Protein AF-A0A2X1WML3-F1 (afdb_monomer_lite)

Foldseek 3Di:
DDPDPPPPLDFVVVLCCPPPVVVVVVVVCVVLPPDDDDDDDDDDDDDDPDPDPPPPPDPPPLDDPVLLVVLRVVQSVDHSVLSVQLVVLVLVLVLLLLVVVLVVLPHQVDQPDKAALVCCCCPSQVVFPSVVSVVSQVSCCVVQQWPDDPRIIGGPDDRDPVCNVVSLVSNLVSCPLNQFPSLLSVLVVVCSVCVVCCRVVVDPNVCSCQVVHDNVNVCRPQATGSVNVSVLSVVLSSVQSVLVVPQPVPAAAEAEDEQCDLVNSVQSNCVSCVVVVNNVSHDYHYDYPDPSNVVSVVVSD

Sequence (301 aa):
MKNDGRKYLPKVHEIIKDVQLFDEFEYLVRKFDLKDDLTIKQNSCLSSNLEKNEWLYETPNLMNIHSIQDVERRYSFIDHVHVNKFLESINMYIYLSMILFFQNNGVFIDCNRKYNINEIIEKNFNSRNKNIILRWLNILFENEFIHLENNNCYLRKVVNKNNIDRYYEDAKNLWDWKLGDPLSIDYINQNIKYLQELFDGKKKCNSILFPEGDLKYAKALYKNNMVYRYINDLVAITISDYVKKYSSGINKIKILEIGAGIGATTDSVLKRLIDENLIDEVLYKYTDISNFFYPVCKKQI

Organism: NCBI:txid54005

Secondary structure (DSSP, 8-state):
--------PPPHHHHHTTSTHHHHHHHHHHHT-SSS--------------------------S-HHHHHHHHHHHTTS-HHHHHHHHHHHHHHHHHHHHHHHHHTTSSSSTT--EEHHHIIIIITTTTTHHHHHHHHHHHHHTTSEEEETTEEEESS---GGGHHHHHHHHHHHHBTTTB-THHHHHHHHHHHTHHHHHTTSS-HHHHHSGGG--HHHHHHHTSBHHHHHHHHHHHHHHHHHHHHH--SSSPEEEEEES-TTTHHHHHHHHHHHHTT-GGGEEEEEE-S-GGGHHHHTTT-

pLDDT: mean 77.13, std 22.61, range [24.58, 96.44]

Structure (mmCIF, N/CA/C/O backbone):
data_AF-A0A2X1WML3-F1
#
_entry.id   AF-A0A2X1WML3-F1
#
loop_
_atom_site.group_PDB
_atom_site.id
_atom_site.type_symbol
_atom_site.label_atom_id
_atom_site.label_alt_id
_atom_site.label_comp_id
_atom_site.label_asym_id
_atom_site.label_entity_id
_atom_site.label_seq_id
_atom_site.pdbx_PDB_ins_code
_atom_site.Cartn_x
_atom_site.Cartn_y
_atom_site.Cartn_z
_atom_site.occupancy
_atom_site.B_iso_or_equiv
_atom_site.auth_seq_id
_atom_site.auth_comp_id
_atom_site.auth_asym_id
_atom_site.auth_atom_id
_atom_site.pdbx_PDB_model_num
ATOM 1 N N . MET A 1 1 ? 18.075 -26.017 39.263 1.00 33.47 1 MET A N 1
ATOM 2 C CA . MET A 1 1 ? 17.863 -24.869 38.354 1.00 33.47 1 MET A CA 1
ATOM 3 C C . MET A 1 1 ? 17.065 -25.363 37.159 1.00 33.47 1 MET A C 1
ATOM 5 O O . MET A 1 1 ? 17.571 -26.188 36.412 1.00 33.47 1 MET A O 1
ATOM 9 N N . LYS A 1 2 ? 15.789 -24.975 37.046 1.00 27.92 2 LYS A N 1
ATOM 10 C CA . LYS A 1 2 ? 14.958 -25.289 35.876 1.00 27.92 2 LYS A CA 1
ATOM 11 C C . LYS A 1 2 ? 15.274 -24.244 34.802 1.00 27.92 2 LYS A C 1
ATOM 13 O O . LYS A 1 2 ? 14.999 -23.071 35.024 1.00 27.92 2 LYS A O 1
ATOM 18 N N . ASN A 1 3 ? 15.886 -24.663 33.695 1.00 27.53 3 ASN A N 1
ATOM 19 C CA . ASN A 1 3 ? 16.051 -23.824 32.509 1.00 27.53 3 ASN A CA 1
ATOM 20 C C . ASN A 1 3 ? 14.683 -23.678 31.833 1.00 27.53 3 ASN A C 1
ATOM 22 O O . ASN A 1 3 ? 14.173 -24.619 31.230 1.00 27.53 3 ASN A O 1
ATOM 26 N N . ASP A 1 4 ? 14.083 -22.503 31.997 1.00 28.97 4 ASP A N 1
ATOM 27 C CA . ASP A 1 4 ? 12.892 -22.050 31.285 1.00 28.97 4 ASP A CA 1
ATOM 28 C C . ASP A 1 4 ? 13.277 -21.758 29.826 1.00 28.97 4 ASP A C 1
ATOM 30 O O . ASP A 1 4 ? 13.942 -20.767 29.522 1.00 28.97 4 ASP A O 1
ATOM 34 N N . GLY A 1 5 ? 12.918 -22.678 28.930 1.00 27.88 5 GLY A N 1
ATOM 35 C CA . GLY A 1 5 ? 13.166 -22.612 27.493 1.00 27.88 5 GLY A CA 1
ATOM 36 C C . GLY A 1 5 ? 12.301 -21.579 26.770 1.00 27.88 5 GLY A C 1
ATOM 37 O O . GLY A 1 5 ? 11.604 -21.926 25.816 1.00 27.88 5 GLY A O 1
ATOM 38 N N . ARG A 1 6 ? 12.361 -20.304 27.169 1.0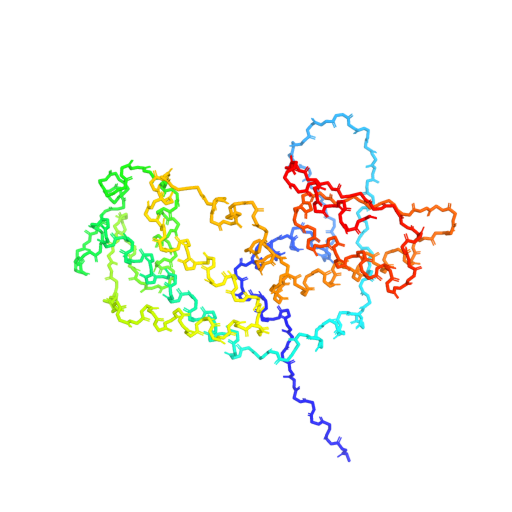0 31.62 6 ARG A N 1
ATOM 39 C CA . ARG A 1 6 ? 11.817 -19.214 26.351 1.00 31.62 6 ARG A CA 1
ATOM 40 C C . ARG A 1 6 ? 12.730 -19.011 25.150 1.00 31.62 6 ARG A C 1
ATOM 42 O O . ARG A 1 6 ? 13.709 -18.271 25.217 1.00 31.62 6 ARG A O 1
ATOM 49 N N . LYS A 1 7 ? 12.401 -19.665 24.031 1.00 33.00 7 LYS A N 1
ATOM 50 C CA . LYS A 1 7 ? 12.806 -19.182 22.706 1.00 33.00 7 LYS A CA 1
ATOM 51 C C . LYS A 1 7 ? 12.418 -17.704 22.650 1.00 33.00 7 LYS A C 1
ATOM 53 O O . LYS A 1 7 ? 11.235 -17.387 22.754 1.00 33.00 7 LYS A O 1
ATOM 58 N N . TYR A 1 8 ? 13.411 -16.825 22.553 1.00 36.25 8 TYR A N 1
ATOM 59 C CA . TYR A 1 8 ? 13.212 -15.413 22.248 1.00 36.25 8 TYR A CA 1
ATOM 60 C C . TYR A 1 8 ? 12.506 -15.356 20.888 1.00 36.25 8 TYR A C 1
ATOM 62 O O . TYR A 1 8 ? 13.137 -15.525 19.846 1.00 36.25 8 TYR A O 1
ATOM 70 N N . LEU A 1 9 ? 11.177 -15.247 20.907 1.00 35.34 9 LEU A N 1
ATOM 71 C CA . LEU A 1 9 ? 10.423 -14.870 19.724 1.00 35.34 9 LEU A CA 1
ATOM 72 C C . LEU A 1 9 ? 10.757 -13.396 19.468 1.00 35.34 9 LEU A C 1
ATOM 74 O O . LEU A 1 9 ? 10.719 -12.606 20.418 1.00 35.34 9 LEU A O 1
ATOM 78 N N . PRO A 1 10 ? 11.146 -13.033 18.243 1.00 41.22 10 PRO A N 1
ATOM 79 C CA . PRO A 1 10 ? 11.475 -11.655 17.924 1.00 41.22 10 PRO A CA 1
ATOM 80 C C . PRO A 1 10 ? 10.270 -10.736 18.116 1.00 41.22 10 PRO A C 1
ATOM 82 O O . PRO A 1 10 ? 9.121 -11.181 18.030 1.00 41.22 10 PRO A O 1
ATOM 85 N N . LYS A 1 11 ? 10.525 -9.456 18.388 1.00 53.81 11 LYS A N 1
ATOM 86 C CA . LYS A 1 11 ? 9.447 -8.489 18.605 1.00 53.81 11 LYS A CA 1
ATOM 87 C C . LYS A 1 11 ? 8.879 -8.058 17.255 1.00 53.81 11 LYS A C 1
ATOM 89 O O . LYS A 1 11 ? 9.617 -7.794 16.311 1.00 53.81 11 LYS A O 1
ATOM 94 N N . VAL A 1 12 ? 7.563 -7.953 17.151 1.00 48.78 12 VAL A N 1
ATOM 95 C CA . VAL A 1 12 ? 6.852 -7.597 15.914 1.00 48.78 12 VAL A CA 1
ATOM 96 C C . VAL A 1 12 ? 7.264 -6.207 15.444 1.00 48.78 12 VAL A C 1
ATOM 98 O O . VAL A 1 12 ? 7.420 -5.987 14.248 1.00 48.78 12 VAL A O 1
ATOM 101 N N . HIS A 1 13 ? 7.581 -5.292 16.360 1.00 50.28 13 HIS A N 1
ATOM 102 C CA . HIS A 1 13 ? 8.146 -3.994 15.991 1.00 50.28 13 HIS A CA 1
ATOM 103 C C . HIS A 1 13 ? 9.507 -4.078 15.265 1.00 50.28 13 HIS A C 1
ATOM 105 O O . HIS A 1 13 ? 9.872 -3.144 14.561 1.00 50.28 13 HIS A O 1
ATOM 111 N N . GLU A 1 14 ? 10.289 -5.151 15.437 1.00 48.72 14 GLU A N 1
ATOM 112 C CA . GLU A 1 14 ? 11.560 -5.370 14.722 1.00 48.72 14 GLU A CA 1
ATOM 113 C C . GLU A 1 14 ? 11.290 -5.866 13.299 1.00 48.72 14 GLU A C 1
ATOM 115 O O . GLU A 1 14 ? 12.010 -5.505 12.381 1.00 48.72 14 GLU A O 1
ATOM 120 N N . ILE A 1 15 ? 10.213 -6.633 13.108 1.00 47.97 15 ILE A N 1
ATOM 121 C CA . ILE A 1 15 ? 9.727 -7.108 11.805 1.00 47.97 15 ILE A CA 1
ATOM 122 C C . ILE A 1 15 ? 9.140 -5.951 10.981 1.00 47.97 15 ILE A C 1
ATOM 124 O O . ILE A 1 15 ? 9.331 -5.874 9.770 1.00 47.97 15 ILE A O 1
ATOM 128 N N . ILE A 1 16 ? 8.399 -5.049 11.631 1.00 45.56 16 ILE A N 1
ATOM 129 C CA . ILE A 1 16 ? 7.725 -3.933 10.956 1.00 45.56 16 ILE A CA 1
ATOM 130 C C . ILE A 1 16 ? 8.733 -2.846 10.526 1.00 45.56 16 ILE A C 1
ATOM 132 O O . ILE A 1 16 ? 8.494 -2.179 9.521 1.00 45.56 16 ILE A O 1
ATOM 136 N N . LYS A 1 17 ? 9.884 -2.714 11.208 1.00 43.84 17 LYS A N 1
ATOM 137 C CA . LYS A 1 17 ? 10.970 -1.785 10.833 1.00 43.84 17 LYS A CA 1
ATOM 138 C C . LYS A 1 17 ? 11.497 -1.982 9.407 1.00 43.84 17 LYS A C 1
ATOM 140 O O . LYS A 1 17 ? 11.889 -1.003 8.785 1.00 43.84 17 LYS A O 1
ATOM 145 N N . ASP A 1 18 ? 11.442 -3.205 8.883 1.00 38.84 18 ASP A N 1
ATOM 146 C CA . ASP A 1 18 ? 11.927 -3.544 7.537 1.00 38.84 18 ASP A CA 1
ATOM 147 C C . ASP A 1 18 ? 10.886 -3.292 6.425 1.00 38.84 18 ASP A C 1
ATOM 149 O O . ASP A 1 18 ? 11.171 -3.443 5.235 1.00 38.84 18 ASP A O 1
ATOM 153 N N . VAL A 1 19 ? 9.660 -2.892 6.780 1.00 42.78 19 VAL A N 1
ATOM 154 C CA . VAL A 1 19 ? 8.623 -2.492 5.821 1.00 42.78 19 VAL A CA 1
ATOM 155 C C . VAL A 1 19 ? 8.760 -0.987 5.588 1.00 42.78 19 VAL A C 1
ATOM 157 O O . VAL A 1 19 ? 8.643 -0.225 6.537 1.00 42.78 19 VAL A O 1
ATOM 160 N N . GLN A 1 20 ? 8.929 -0.534 4.337 1.00 40.09 20 GLN A N 1
ATOM 161 C CA . GLN A 1 20 ? 9.111 0.883 3.927 1.00 40.09 20 GLN A CA 1
ATOM 162 C C . GLN A 1 20 ? 8.092 1.906 4.494 1.00 40.09 20 GLN A C 1
ATOM 164 O O . GLN A 1 20 ? 8.284 3.110 4.354 1.00 40.09 20 GLN A O 1
ATOM 169 N N . LEU A 1 21 ? 7.019 1.457 5.151 1.00 37.81 21 LEU A N 1
ATOM 170 C CA . LEU A 1 21 ? 6.132 2.293 5.968 1.00 37.81 21 LEU A CA 1
ATOM 171 C C . LEU A 1 21 ? 6.797 2.822 7.252 1.00 37.81 21 LEU A C 1
ATOM 173 O O . LEU A 1 21 ? 6.310 3.794 7.831 1.00 37.81 21 LEU A O 1
ATOM 177 N N . PHE A 1 22 ? 7.888 2.206 7.712 1.00 38.91 22 PHE A N 1
ATOM 178 C CA . PHE A 1 22 ? 8.526 2.569 8.969 1.00 38.91 22 PHE A CA 1
ATOM 179 C C . PHE A 1 22 ? 9.501 3.732 8.862 1.00 38.91 22 PHE A C 1
ATOM 181 O O . PHE A 1 22 ? 9.716 4.373 9.874 1.00 38.91 22 PHE A O 1
ATOM 188 N N . ASP A 1 23 ? 10.036 4.081 7.691 1.00 37.53 23 ASP A N 1
ATOM 189 C CA . ASP A 1 23 ? 10.864 5.291 7.574 1.00 37.53 23 ASP A CA 1
ATOM 190 C C . ASP A 1 23 ? 10.019 6.557 7.769 1.00 37.53 23 ASP A C 1
ATOM 192 O O . ASP A 1 23 ? 10.456 7.499 8.425 1.00 37.53 23 ASP A O 1
ATOM 196 N N . GLU A 1 24 ? 8.770 6.566 7.284 1.00 35.91 24 GLU A N 1
ATOM 197 C CA . GLU A 1 24 ? 7.804 7.633 7.574 1.00 35.91 24 GLU A CA 1
ATOM 198 C C . GLU A 1 24 ? 7.336 7.592 9.036 1.00 35.91 24 GLU A C 1
ATOM 200 O O . GLU A 1 24 ? 7.179 8.643 9.655 1.00 35.91 24 GLU A O 1
ATOM 205 N N . PHE A 1 25 ? 7.166 6.401 9.621 1.00 36.44 25 PHE A N 1
ATOM 206 C CA . PHE A 1 25 ? 6.793 6.251 11.029 1.00 36.44 25 PHE A CA 1
ATOM 207 C C . PHE A 1 25 ? 7.933 6.613 11.991 1.00 36.44 25 PHE A C 1
ATOM 209 O O . PHE A 1 25 ? 7.682 7.357 12.920 1.00 36.44 25 PHE A O 1
ATOM 216 N N . GLU A 1 26 ? 9.179 6.180 11.777 1.00 37.00 26 GLU A N 1
ATOM 217 C CA . GLU A 1 26 ? 10.373 6.619 12.515 1.00 37.00 26 GLU A CA 1
ATOM 218 C C . GLU A 1 26 ? 10.654 8.092 12.241 1.00 37.00 26 GLU A C 1
ATOM 220 O O . GLU A 1 26 ? 11.042 8.784 13.165 1.00 37.00 26 GLU A O 1
ATOM 225 N N . TYR A 1 27 ? 10.424 8.625 11.037 1.00 37.28 27 TYR A N 1
ATOM 226 C CA . TYR A 1 27 ? 10.500 10.071 10.808 1.00 37.28 27 TYR A CA 1
ATOM 227 C C . TYR A 1 27 ? 9.463 10.822 11.648 1.00 37.28 27 TYR A C 1
ATOM 229 O O . TYR A 1 27 ? 9.800 11.834 12.254 1.00 37.28 27 TYR A O 1
ATOM 237 N N . LEU A 1 28 ? 8.222 10.335 11.730 1.00 34.03 28 LEU A N 1
ATOM 238 C CA . LEU A 1 28 ? 7.186 10.926 12.576 1.00 34.03 28 LEU A CA 1
ATOM 239 C C . LEU A 1 28 ? 7.507 10.737 14.064 1.00 34.03 28 LEU A C 1
ATOM 241 O O . LEU A 1 28 ? 7.493 11.709 14.802 1.00 34.03 28 LEU A O 1
ATOM 245 N N . VAL A 1 29 ? 7.888 9.541 14.501 1.00 35.72 29 VAL A N 1
ATOM 246 C CA . VAL A 1 29 ? 8.301 9.235 15.877 1.00 35.72 29 VAL A CA 1
ATOM 247 C C . VAL A 1 29 ? 9.545 10.029 16.271 1.00 35.72 29 VAL A C 1
ATOM 249 O O . VAL A 1 29 ? 9.571 10.524 17.381 1.00 35.72 29 VAL A O 1
ATOM 252 N N . ARG A 1 30 ? 10.517 10.253 15.374 1.00 35.47 30 ARG A N 1
ATOM 253 C CA . ARG A 1 30 ? 11.705 11.103 15.598 1.00 35.47 30 ARG A CA 1
ATOM 254 C C . ARG A 1 30 ? 11.376 12.593 15.587 1.00 35.47 30 ARG A C 1
ATOM 256 O O . ARG A 1 30 ? 11.952 13.367 16.341 1.00 35.47 30 ARG A O 1
ATOM 263 N N . LYS A 1 31 ? 10.460 13.025 14.717 1.00 35.09 31 LYS A N 1
ATOM 264 C CA . LYS A 1 31 ? 9.967 14.411 14.663 1.00 35.09 31 LYS A CA 1
ATOM 265 C C . LYS A 1 31 ? 9.090 14.749 15.873 1.00 35.09 31 LYS A C 1
ATOM 267 O O . LYS A 1 31 ? 8.981 15.917 16.232 1.00 35.09 31 LYS A O 1
ATOM 272 N N . PHE A 1 32 ? 8.496 13.733 16.489 1.00 35.19 32 PHE A N 1
ATOM 273 C CA . PHE A 1 32 ? 7.705 13.805 17.712 1.00 35.19 32 PHE A CA 1
ATOM 274 C C . PHE A 1 32 ? 8.398 13.095 18.891 1.00 35.19 32 PHE A C 1
ATOM 276 O O . PHE A 1 32 ? 7.706 12.701 19.832 1.00 35.19 32 PHE A O 1
ATOM 283 N N . ASP A 1 33 ? 9.730 12.915 18.860 1.00 35.47 33 ASP A N 1
ATOM 284 C CA . ASP A 1 33 ? 10.414 12.048 19.828 1.00 35.47 33 ASP A CA 1
ATOM 285 C C . ASP A 1 33 ? 10.407 12.679 21.215 1.00 35.47 33 ASP A C 1
ATOM 287 O O . ASP A 1 33 ? 11.167 13.582 21.548 1.00 35.47 33 ASP A O 1
ATOM 291 N N . LEU A 1 34 ? 9.479 12.164 22.004 1.00 42.62 34 LEU A N 1
ATOM 292 C CA . LEU A 1 34 ? 9.540 11.664 23.374 1.00 42.62 34 LEU A CA 1
ATOM 293 C C . LEU A 1 34 ? 10.900 11.385 24.052 1.00 42.62 34 LEU A C 1
ATOM 295 O O . LEU A 1 34 ? 10.898 10.804 25.142 1.00 42.62 34 LEU A O 1
ATOM 299 N N . LYS A 1 35 ? 12.041 11.810 23.507 1.00 33.16 35 LYS A N 1
ATOM 300 C CA . LYS A 1 35 ? 13.321 11.819 24.210 1.00 33.16 35 LYS A CA 1
ATOM 301 C C . LYS A 1 35 ? 14.111 13.075 23.861 1.00 33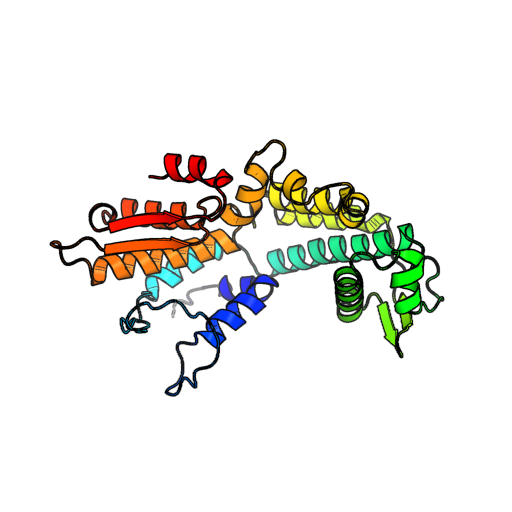.16 35 LYS A C 1
ATOM 303 O O . LYS A 1 35 ? 14.504 13.284 22.722 1.00 33.16 35 LYS A O 1
ATOM 308 N N . ASP A 1 36 ? 14.379 13.818 24.924 1.00 30.98 36 ASP A N 1
ATOM 309 C CA . ASP A 1 36 ? 15.324 14.920 25.066 1.00 30.98 36 ASP A CA 1
ATOM 310 C C . ASP A 1 36 ? 14.763 16.349 24.942 1.00 30.98 36 ASP A C 1
ATOM 312 O O . ASP A 1 36 ? 13.998 16.728 24.058 1.00 30.98 36 ASP A O 1
ATOM 316 N N . ASP A 1 37 ? 15.157 17.119 25.954 1.00 31.30 37 ASP A N 1
ATOM 317 C CA . ASP A 1 37 ? 14.754 18.466 26.330 1.00 31.30 37 ASP A CA 1
ATOM 318 C C . ASP A 1 37 ? 14.868 19.540 25.225 1.00 31.30 37 ASP A C 1
ATOM 320 O O . ASP A 1 37 ? 15.850 19.628 24.493 1.00 31.30 37 ASP A O 1
ATOM 324 N N . LEU A 1 38 ? 13.899 20.466 25.263 1.00 29.06 38 LEU A N 1
ATOM 325 C CA . LEU A 1 38 ? 14.020 21.914 25.008 1.00 29.06 38 LEU A CA 1
ATOM 326 C C . LEU A 1 38 ? 14.627 22.397 23.671 1.00 29.06 38 LEU A C 1
ATOM 328 O O . LEU A 1 38 ? 15.827 22.608 23.554 1.00 29.06 38 LEU A O 1
ATOM 332 N N . THR A 1 39 ? 13.763 22.797 22.725 1.00 25.89 39 THR A N 1
ATOM 333 C CA . THR A 1 39 ? 13.563 24.182 22.203 1.00 25.89 39 THR A CA 1
ATOM 334 C C . THR A 1 39 ? 12.980 24.154 20.785 1.00 25.89 39 THR A C 1
ATOM 336 O O . THR A 1 39 ? 13.684 24.042 19.784 1.00 25.89 39 THR A O 1
ATOM 339 N N . ILE A 1 40 ? 11.660 24.329 20.672 1.00 26.27 40 ILE A N 1
ATOM 340 C CA . ILE A 1 40 ? 10.995 24.519 19.378 1.00 26.27 40 ILE A CA 1
ATOM 341 C C . ILE A 1 40 ? 11.301 25.936 18.872 1.00 26.27 40 ILE A C 1
ATOM 343 O O . ILE A 1 40 ? 10.723 26.919 19.339 1.00 26.27 40 ILE A O 1
ATOM 347 N N . LYS A 1 41 ? 12.177 26.052 17.866 1.00 26.94 41 LYS A N 1
ATOM 348 C CA . LYS A 1 41 ? 12.151 27.194 16.942 1.00 26.94 41 LYS A CA 1
ATOM 349 C C . LYS A 1 41 ? 10.978 27.006 15.983 1.00 26.94 41 LYS A C 1
ATOM 351 O O . LYS A 1 41 ? 10.978 26.106 15.148 1.00 26.94 41 LYS A O 1
ATOM 356 N N . GLN A 1 42 ? 9.982 27.877 16.125 1.00 35.16 42 GLN A N 1
ATOM 357 C CA . GLN A 1 42 ? 8.892 28.063 15.172 1.00 35.16 42 GLN A CA 1
ATOM 358 C C . GLN A 1 42 ? 9.445 28.283 13.762 1.00 35.16 42 GLN A C 1
ATOM 360 O O . GLN A 1 42 ? 10.297 29.147 13.584 1.00 35.16 42 GLN A O 1
ATOM 365 N N . ASN A 1 43 ? 8.919 27.545 12.780 1.00 24.58 43 ASN A N 1
ATOM 366 C CA . ASN A 1 43 ? 8.646 28.050 11.432 1.00 24.58 43 ASN A CA 1
ATOM 367 C C . ASN A 1 43 ? 7.847 27.017 10.620 1.00 24.58 43 ASN A C 1
ATOM 369 O O . ASN A 1 43 ? 8.399 26.037 10.131 1.00 24.58 43 ASN A O 1
ATOM 373 N N . SER A 1 44 ? 6.545 27.251 10.442 1.00 25.52 44 SER A N 1
ATOM 374 C CA . SER A 1 44 ? 5.953 27.579 9.130 1.00 25.52 44 SER A CA 1
ATOM 375 C C . SER A 1 44 ? 4.434 27.328 9.080 1.00 25.52 44 SER A C 1
ATOM 377 O O . SER A 1 44 ? 3.941 26.220 9.247 1.00 25.52 44 SER A O 1
ATOM 379 N N . CYS A 1 45 ? 3.724 28.435 8.848 1.00 26.48 45 CYS A N 1
ATOM 380 C CA . CYS A 1 45 ? 2.507 28.621 8.054 1.00 26.48 45 CYS A CA 1
ATOM 381 C C . CYS A 1 45 ? 1.370 27.585 8.111 1.00 26.48 45 CYS A C 1
ATOM 383 O O . CYS A 1 45 ? 1.173 26.822 7.172 1.00 26.48 45 CYS A O 1
ATOM 385 N N . LEU A 1 46 ? 0.489 27.753 9.100 1.00 25.48 46 LEU A N 1
ATOM 386 C CA . LEU A 1 46 ? -0.964 27.702 8.899 1.00 25.48 46 LEU A CA 1
ATOM 387 C C . LEU A 1 46 ? -1.569 28.898 9.642 1.00 25.48 46 LEU A C 1
ATOM 389 O O . LEU A 1 46 ? -1.776 28.874 10.852 1.00 25.48 46 LEU A O 1
ATOM 393 N N . SER A 1 47 ? -1.775 29.994 8.916 1.00 29.19 47 SER A N 1
ATOM 394 C CA . SER A 1 47 ? -2.492 31.163 9.408 1.00 29.19 47 SER A CA 1
ATOM 395 C C . SER A 1 47 ? -3.996 30.893 9.359 1.00 29.19 47 SER A C 1
ATOM 397 O O . SER A 1 47 ? -4.633 31.051 8.320 1.00 29.19 47 SER A O 1
ATOM 399 N N . SER A 1 48 ? -4.577 30.529 10.495 1.00 27.72 48 SER A N 1
ATOM 400 C CA . SER A 1 48 ? -5.982 30.808 10.781 1.00 27.72 48 SER A CA 1
ATOM 401 C C . SER A 1 48 ? -6.050 31.346 12.202 1.00 27.72 48 SER A C 1
ATOM 403 O O . SER A 1 48 ? -5.522 30.702 13.107 1.00 27.72 48 SER A O 1
ATOM 405 N N . ASN A 1 49 ? -6.641 32.531 12.370 1.00 29.97 49 ASN A N 1
ATOM 406 C CA . ASN A 1 49 ? -6.836 33.233 13.641 1.00 29.97 49 ASN A CA 1
ATOM 407 C C . ASN A 1 49 ? -7.687 32.408 14.622 1.00 29.97 49 ASN A C 1
ATOM 409 O O . ASN A 1 49 ? -8.866 32.682 14.821 1.00 29.97 49 ASN A O 1
ATOM 413 N N . LEU A 1 50 ? -7.086 31.391 15.226 1.00 31.84 50 LEU A N 1
ATOM 414 C CA . LEU A 1 50 ? -7.573 30.736 16.425 1.00 31.84 50 LEU A CA 1
ATOM 415 C C . LEU A 1 50 ? -6.679 31.233 17.554 1.00 31.84 50 LEU A C 1
ATOM 417 O O . LEU A 1 50 ? -5.456 31.084 17.496 1.00 31.84 50 LEU A O 1
ATOM 421 N N . GLU A 1 51 ? -7.292 31.889 18.536 1.00 31.73 51 GLU A N 1
ATOM 422 C CA . GLU A 1 51 ? -6.651 32.228 19.802 1.00 31.73 51 GLU A CA 1
ATOM 423 C C . GLU A 1 51 ? -5.838 31.024 20.288 1.00 31.73 51 GLU A C 1
ATOM 425 O O . GLU A 1 51 ? -6.302 29.881 20.232 1.00 31.73 51 GLU A O 1
ATOM 430 N N . LYS A 1 52 ? -4.587 31.287 20.680 1.00 32.91 52 LYS A N 1
ATOM 431 C CA . LYS A 1 52 ? -3.627 30.292 21.158 1.00 32.91 52 LYS A CA 1
ATOM 432 C C . LYS A 1 52 ? -4.179 29.604 22.408 1.00 32.91 52 LYS A C 1
ATOM 434 O O . LYS A 1 52 ? -3.838 29.976 23.523 1.00 32.91 52 LYS A O 1
ATOM 439 N N . ASN A 1 53 ? -4.994 28.577 22.220 1.00 31.17 53 ASN A N 1
ATOM 440 C CA . ASN A 1 53 ? -5.114 27.528 23.212 1.00 31.17 53 ASN A CA 1
ATOM 441 C C . ASN A 1 53 ? -3.766 26.809 23.206 1.00 31.17 53 ASN A C 1
ATOM 443 O O . ASN A 1 53 ? -3.384 26.201 22.203 1.00 31.17 53 ASN A O 1
ATOM 447 N N . GLU A 1 54 ? -3.008 26.963 24.288 1.00 33.41 54 GLU A N 1
ATOM 448 C CA . GLU A 1 54 ? -1.839 26.141 24.575 1.00 33.41 54 GLU A CA 1
ATOM 449 C C . GLU A 1 54 ? -2.313 24.689 24.655 1.00 33.41 54 GLU A C 1
ATOM 451 O O . GLU A 1 54 ? -2.832 24.229 25.669 1.00 33.41 54 GLU A O 1
ATOM 456 N N . TRP A 1 55 ? -2.209 23.966 23.541 1.00 37.31 55 TRP A N 1
ATOM 457 C CA . TRP A 1 55 ? -2.339 22.520 23.561 1.00 37.31 55 TRP A CA 1
ATOM 458 C C . TRP A 1 55 ? -1.187 22.010 24.422 1.00 37.31 55 TRP A C 1
ATOM 460 O O . TRP A 1 55 ? -0.022 22.170 24.056 1.00 37.31 55 TRP A O 1
ATOM 470 N N . LEU A 1 56 ? -1.513 21.458 25.590 1.00 35.09 56 LEU A N 1
ATOM 471 C CA . LEU A 1 56 ? -0.569 20.726 26.423 1.00 35.09 56 LEU A CA 1
ATOM 472 C C . LEU A 1 56 ? -0.029 19.560 25.590 1.00 35.09 56 LEU A C 1
ATOM 474 O O . LEU A 1 56 ? -0.671 18.519 25.472 1.00 35.09 56 LEU A O 1
ATOM 478 N N . TYR A 1 57 ? 1.155 19.739 25.006 1.00 37.69 57 TYR A N 1
ATOM 479 C CA . TYR A 1 57 ? 1.973 18.652 24.477 1.00 37.69 57 TYR A CA 1
ATOM 480 C C . TYR A 1 57 ? 2.637 17.926 25.650 1.00 37.69 57 TYR A C 1
ATOM 482 O O . TYR A 1 57 ? 3.857 17.821 25.728 1.00 37.69 57 TYR A O 1
ATOM 490 N N . GLU A 1 58 ? 1.840 17.457 26.605 1.00 39.47 58 GLU A N 1
ATOM 491 C CA . GLU A 1 58 ? 2.308 16.368 27.439 1.00 39.47 58 GLU A CA 1
ATOM 492 C C . GLU A 1 58 ? 2.221 15.122 26.566 1.00 39.47 58 GLU A C 1
ATOM 494 O O . GLU A 1 58 ? 1.180 14.826 25.977 1.00 39.47 58 GLU A O 1
ATOM 499 N N . THR A 1 59 ? 3.312 14.379 26.472 1.00 40.44 59 THR A N 1
ATOM 500 C CA . THR A 1 59 ? 3.285 12.977 26.085 1.00 40.44 59 THR A CA 1
ATOM 501 C C . THR A 1 59 ? 3.226 12.175 27.378 1.00 40.44 59 THR A C 1
ATOM 503 O O . THR A 1 59 ? 4.257 11.720 27.879 1.00 40.44 59 THR A O 1
ATOM 506 N N . PRO A 1 60 ? 2.043 12.042 28.015 1.00 43.12 60 PRO A N 1
ATOM 507 C CA . PRO A 1 60 ? 1.962 11.220 29.195 1.00 43.12 60 PRO A CA 1
ATOM 508 C C . PRO A 1 60 ? 2.442 9.824 28.807 1.00 43.12 60 PRO A C 1
ATOM 510 O O . PRO A 1 60 ? 2.151 9.323 27.718 1.00 43.12 60 PRO A O 1
ATOM 513 N N . ASN A 1 61 ? 3.224 9.217 29.693 1.00 51.94 61 ASN A N 1
ATOM 514 C CA . ASN A 1 61 ? 3.660 7.832 29.585 1.00 51.94 61 ASN A CA 1
ATOM 515 C C . ASN A 1 61 ? 2.417 6.935 29.777 1.00 51.94 61 ASN A C 1
ATOM 517 O O . ASN A 1 61 ? 2.195 6.372 30.846 1.00 51.94 61 ASN A O 1
ATOM 521 N N . LEU A 1 62 ? 1.512 6.970 28.791 1.00 51.50 62 LEU A N 1
ATOM 522 C CA . LEU A 1 62 ? 0.157 6.417 28.825 1.00 51.50 62 LEU A CA 1
ATOM 523 C C . LEU A 1 62 ? 0.160 4.933 28.518 1.00 51.50 62 LEU A C 1
ATOM 525 O O . LEU A 1 62 ? -0.703 4.216 29.009 1.00 51.50 62 LEU A O 1
ATOM 529 N N . MET A 1 63 ? 1.105 4.473 27.696 1.00 55.16 63 MET A N 1
ATOM 530 C CA . MET A 1 63 ? 1.171 3.067 27.344 1.00 55.16 63 MET A CA 1
ATOM 531 C C . MET A 1 63 ? 1.749 2.274 28.513 1.00 55.16 63 MET A C 1
ATOM 533 O O . MET A 1 63 ? 2.951 2.303 28.784 1.00 55.16 63 MET A O 1
ATOM 537 N N . ASN A 1 64 ? 0.892 1.506 29.179 1.00 61.50 64 ASN A N 1
ATOM 538 C CA . ASN A 1 64 ? 1.350 0.482 30.103 1.00 61.50 64 ASN A CA 1
ATOM 539 C C . ASN A 1 64 ? 2.199 -0.547 29.331 1.00 61.50 64 ASN A C 1
ATOM 541 O O . ASN A 1 64 ? 1.735 -1.151 28.360 1.00 61.50 64 ASN A O 1
ATOM 545 N N . ILE A 1 65 ? 3.439 -0.769 29.776 1.00 59.44 65 ILE A N 1
ATOM 546 C CA . ILE A 1 65 ? 4.382 -1.732 29.181 1.00 59.44 65 ILE A CA 1
ATOM 547 C C . ILE A 1 65 ? 3.746 -3.125 29.040 1.00 59.44 65 ILE A C 1
ATOM 549 O O . ILE A 1 65 ? 4.021 -3.829 28.069 1.00 59.44 65 ILE A O 1
ATOM 553 N N . HIS A 1 66 ? 2.861 -3.515 29.962 1.00 59.34 66 HIS A N 1
ATOM 554 C CA . HIS A 1 66 ? 2.127 -4.776 29.874 1.00 59.34 66 HIS A CA 1
ATOM 555 C C . HIS A 1 66 ? 1.159 -4.819 28.683 1.00 59.34 66 HIS A C 1
ATOM 557 O O . HIS A 1 66 ? 1.143 -5.813 27.961 1.00 59.34 66 HIS A O 1
ATOM 563 N N . SER A 1 67 ? 0.437 -3.728 28.407 1.00 67.44 67 SER A N 1
ATOM 564 C CA . SER A 1 67 ? -0.479 -3.631 27.264 1.00 67.44 67 SER A CA 1
ATOM 565 C C . SER A 1 67 ? 0.266 -3.770 25.931 1.00 67.44 67 SER A C 1
ATOM 567 O O . SER A 1 67 ? -0.201 -4.479 25.043 1.00 67.44 67 SER A O 1
ATOM 569 N N . ILE A 1 68 ? 1.453 -3.162 25.798 1.00 65.94 68 ILE A N 1
ATOM 570 C CA . ILE A 1 68 ? 2.308 -3.331 24.608 1.00 65.94 68 ILE A CA 1
ATOM 571 C C . ILE A 1 68 ? 2.764 -4.788 24.480 1.00 65.94 68 ILE A C 1
ATOM 573 O O . ILE A 1 68 ? 2.671 -5.370 23.403 1.00 65.94 68 ILE A O 1
ATOM 577 N N . GLN A 1 69 ? 3.229 -5.400 25.573 1.00 66.25 69 GLN A N 1
ATOM 578 C CA . GLN A 1 69 ? 3.680 -6.796 25.565 1.00 66.25 69 GLN A CA 1
ATOM 579 C C . GLN A 1 69 ? 2.572 -7.768 25.143 1.00 66.25 69 GLN A C 1
ATOM 581 O O . GLN A 1 69 ? 2.858 -8.758 24.471 1.00 66.25 69 GLN A O 1
ATOM 586 N N . ASP A 1 70 ? 1.320 -7.495 25.500 1.00 73.00 70 ASP A N 1
ATOM 587 C CA . ASP A 1 70 ? 0.188 -8.323 25.088 1.00 73.00 70 ASP A CA 1
ATOM 588 C C . ASP A 1 70 ? -0.151 -8.155 23.602 1.00 73.00 70 ASP A C 1
ATOM 590 O O . ASP A 1 70 ? -0.457 -9.143 22.932 1.00 73.00 70 ASP A O 1
ATOM 594 N N . VAL A 1 71 ? -0.029 -6.944 23.043 1.00 73.75 71 VAL A N 1
ATOM 595 C CA . VAL A 1 71 ? -0.109 -6.742 21.584 1.00 73.75 71 VAL A CA 1
ATOM 596 C C . VAL A 1 71 ? 1.011 -7.502 20.887 1.00 73.75 71 VAL A C 1
ATOM 598 O O . VAL A 1 71 ? 0.733 -8.304 20.003 1.00 73.75 71 VAL A O 1
ATOM 601 N N . GLU A 1 72 ? 2.257 -7.325 21.321 1.00 70.81 72 GLU A N 1
ATOM 602 C CA . GLU A 1 72 ? 3.420 -8.029 20.772 1.00 70.81 72 GLU A CA 1
ATOM 603 C C . GLU A 1 72 ? 3.214 -9.551 20.770 1.00 70.81 72 GLU A C 1
ATOM 605 O O . GLU A 1 72 ? 3.413 -10.201 19.746 1.00 70.81 72 GLU A O 1
ATOM 610 N N . ARG A 1 73 ? 2.715 -10.128 21.873 1.00 75.56 73 ARG A N 1
ATOM 611 C CA . ARG A 1 73 ? 2.390 -11.564 21.960 1.00 75.56 73 ARG A CA 1
ATOM 612 C C . ARG A 1 73 ? 1.327 -12.012 20.960 1.00 75.56 73 ARG A C 1
ATOM 614 O O . ARG A 1 73 ? 1.407 -13.135 20.471 1.00 75.56 73 ARG A O 1
ATOM 621 N N . ARG A 1 74 ? 0.330 -11.175 20.654 1.00 75.88 74 ARG A N 1
ATOM 622 C CA . ARG A 1 74 ? -0.708 -11.510 19.661 1.00 75.88 74 ARG A CA 1
ATOM 623 C C . ARG A 1 74 ? -0.157 -11.600 18.242 1.00 75.88 74 ARG A C 1
ATOM 625 O O . ARG A 1 74 ? -0.768 -12.276 17.422 1.00 75.88 74 ARG A O 1
ATOM 632 N N . TYR A 1 75 ? 0.972 -10.954 17.959 1.00 73.94 75 TYR A N 1
ATOM 633 C CA . TYR A 1 75 ? 1.572 -10.906 16.625 1.00 73.94 75 TYR A CA 1
ATOM 634 C C . TYR A 1 75 ? 2.900 -11.680 16.517 1.00 73.94 75 TYR A C 1
ATOM 636 O O . TYR A 1 75 ? 3.361 -11.936 15.408 1.00 73.94 75 TYR A O 1
ATOM 644 N N . SER A 1 76 ? 3.477 -12.141 17.633 1.00 71.19 76 SER A N 1
ATOM 645 C CA . SER A 1 76 ? 4.766 -12.852 17.683 1.00 71.19 76 SER A CA 1
ATOM 646 C C . SER A 1 76 ? 4.747 -14.282 17.126 1.00 71.19 76 SER A C 1
ATOM 648 O O . SER A 1 76 ? 5.769 -14.968 17.145 1.00 71.19 76 SER A O 1
ATOM 650 N N . PHE A 1 77 ? 3.601 -14.754 16.625 1.00 75.31 77 PHE A N 1
ATOM 651 C CA . PHE A 1 7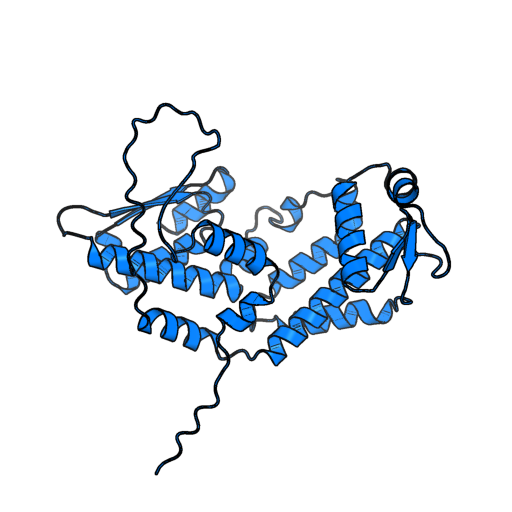7 ? 3.482 -16.057 15.965 1.00 75.31 77 PHE A CA 1
ATOM 652 C C . PHE A 1 77 ? 4.109 -16.081 14.562 1.00 75.31 77 PHE A C 1
ATOM 654 O O . PHE A 1 77 ? 4.298 -17.163 14.006 1.00 75.31 77 PHE A O 1
ATOM 661 N N . ILE A 1 78 ? 4.422 -14.914 13.987 1.00 75.00 78 ILE A N 1
ATOM 662 C CA . ILE A 1 78 ? 5.120 -14.802 12.705 1.00 75.00 78 ILE A CA 1
ATOM 663 C C . ILE A 1 78 ? 6.594 -14.536 12.966 1.00 75.00 78 ILE A C 1
ATOM 665 O O . ILE A 1 78 ? 6.956 -13.554 13.609 1.00 75.00 78 ILE A O 1
ATOM 669 N N . ASP A 1 79 ? 7.448 -15.416 12.454 1.00 76.69 79 ASP A N 1
ATOM 670 C CA . ASP A 1 79 ? 8.890 -15.248 12.562 1.00 76.69 79 ASP A CA 1
ATOM 671 C C . ASP A 1 79 ? 9.456 -14.314 11.471 1.00 76.69 79 ASP A C 1
ATOM 673 O O . ASP A 1 79 ? 8.862 -14.105 10.408 1.00 76.69 79 ASP A O 1
ATOM 677 N N . HIS A 1 80 ? 10.645 -13.756 11.727 1.00 74.31 80 HIS A N 1
ATOM 678 C CA . HIS A 1 80 ? 11.352 -12.909 10.757 1.00 74.31 80 HIS A CA 1
ATOM 679 C C . HIS A 1 80 ? 11.653 -13.626 9.444 1.00 74.31 80 HIS A C 1
ATOM 681 O O . HIS A 1 80 ? 11.717 -12.986 8.401 1.00 74.31 80 HIS A O 1
ATOM 687 N N . VAL A 1 81 ? 11.869 -14.943 9.471 1.00 81.81 81 VAL A N 1
ATOM 688 C CA . VAL A 1 81 ? 12.223 -15.697 8.265 1.00 81.81 81 VAL A CA 1
ATOM 689 C C . VAL A 1 81 ? 11.052 -15.682 7.285 1.00 81.81 81 VAL A C 1
ATOM 691 O O . VAL A 1 81 ? 11.257 -15.509 6.086 1.00 81.81 81 VAL A O 1
ATOM 694 N N . HIS A 1 82 ? 9.826 -15.821 7.785 1.00 84.38 82 HIS A N 1
ATOM 695 C CA . HIS A 1 82 ? 8.598 -15.732 7.006 1.00 84.38 82 HIS A CA 1
ATOM 696 C C . HIS A 1 82 ? 8.419 -14.341 6.401 1.00 84.38 82 HIS A C 1
ATOM 698 O O . HIS A 1 82 ? 8.158 -14.226 5.203 1.00 84.38 82 HIS A O 1
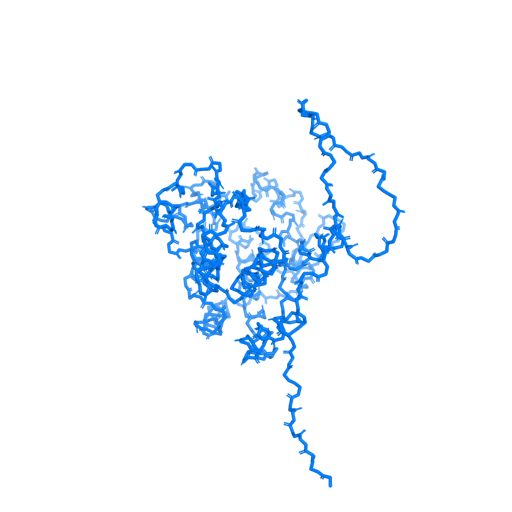ATOM 704 N N . VAL A 1 83 ? 8.607 -13.285 7.197 1.00 81.81 83 VAL A N 1
ATOM 705 C CA . VAL A 1 83 ? 8.463 -11.904 6.707 1.00 81.81 83 VAL A CA 1
ATOM 706 C C . VAL A 1 83 ? 9.546 -11.564 5.690 1.00 81.81 83 VAL A C 1
ATOM 708 O O . VAL A 1 83 ? 9.225 -11.030 4.635 1.00 81.81 83 VAL A O 1
ATOM 711 N N . ASN A 1 84 ? 10.797 -11.946 5.933 1.00 83.56 84 ASN A N 1
ATOM 712 C CA . ASN A 1 84 ? 11.895 -11.696 5.000 1.00 83.56 84 ASN A CA 1
ATOM 713 C C . ASN A 1 84 ? 11.683 -12.418 3.669 1.00 83.56 84 ASN A C 1
ATOM 715 O O . ASN A 1 84 ? 11.880 -11.817 2.618 1.00 83.56 84 ASN A O 1
ATOM 719 N N . LYS A 1 85 ? 11.201 -13.668 3.690 1.00 88.31 85 LYS A N 1
ATOM 720 C CA . LYS A 1 85 ? 10.819 -14.384 2.462 1.00 88.31 85 LYS A CA 1
ATOM 721 C C . LYS A 1 85 ? 9.688 -13.682 1.719 1.00 88.31 85 LYS A C 1
ATOM 723 O O . LYS A 1 85 ? 9.705 -13.633 0.490 1.00 88.31 85 LYS A O 1
ATOM 728 N N . PHE A 1 86 ? 8.704 -13.150 2.446 1.00 88.75 86 PHE A N 1
ATOM 729 C CA . PHE A 1 86 ? 7.626 -12.379 1.836 1.00 88.75 86 PHE A CA 1
ATOM 730 C C . PHE A 1 86 ? 8.171 -11.104 1.187 1.00 88.75 86 PHE A C 1
ATOM 732 O O . PHE A 1 86 ? 7.887 -10.870 0.015 1.00 88.75 86 PHE A O 1
ATOM 739 N N . LEU A 1 87 ? 8.977 -10.326 1.917 1.00 86.94 87 LEU A N 1
ATOM 740 C CA . LEU A 1 87 ? 9.596 -9.091 1.437 1.00 86.94 87 LEU A CA 1
ATOM 741 C C . LEU A 1 87 ? 10.470 -9.347 0.209 1.00 86.94 87 LEU A C 1
ATOM 743 O O . LEU A 1 87 ? 10.344 -8.640 -0.784 1.00 86.94 87 LEU A O 1
ATOM 747 N N . GLU A 1 88 ? 11.294 -10.394 0.230 1.00 89.62 88 GLU A N 1
ATOM 748 C CA . GLU A 1 88 ? 12.080 -10.818 -0.929 1.00 89.62 88 GLU A CA 1
ATOM 749 C C . GLU A 1 88 ? 11.171 -11.124 -2.126 1.00 89.62 88 GLU A C 1
ATOM 751 O O . GLU A 1 88 ? 11.380 -10.588 -3.215 1.00 89.62 88 GLU A O 1
ATOM 756 N N . SER A 1 89 ? 10.122 -11.924 -1.920 1.00 92.31 89 SER A N 1
ATOM 757 C CA . SER A 1 89 ? 9.216 -12.341 -2.995 1.00 92.31 89 SER A CA 1
ATOM 758 C C . SER A 1 89 ? 8.459 -11.158 -3.602 1.00 92.31 89 SER A C 1
ATOM 760 O O . SER A 1 89 ? 8.459 -10.981 -4.820 1.00 92.31 89 SER A O 1
ATOM 762 N N . ILE A 1 90 ? 7.849 -10.305 -2.772 1.00 91.44 90 ILE A N 1
ATOM 763 C CA . ILE A 1 90 ? 7.065 -9.165 -3.258 1.00 91.44 90 ILE A CA 1
ATOM 764 C C . ILE A 1 90 ? 7.956 -8.106 -3.914 1.00 91.44 90 ILE A C 1
ATOM 766 O O . ILE A 1 90 ? 7.598 -7.581 -4.969 1.00 91.44 90 ILE A O 1
ATOM 770 N N . ASN A 1 91 ? 9.140 -7.836 -3.357 1.00 92.06 91 ASN A N 1
ATOM 771 C CA . ASN A 1 91 ? 10.076 -6.872 -3.928 1.00 92.06 91 ASN A CA 1
ATOM 772 C C . ASN A 1 91 ? 10.607 -7.363 -5.274 1.00 92.06 91 ASN A C 1
ATOM 774 O O . ASN A 1 91 ? 10.579 -6.612 -6.246 1.00 92.06 91 ASN A O 1
ATOM 778 N N . MET A 1 92 ? 11.004 -8.636 -5.378 1.00 93.25 92 MET A N 1
ATOM 779 C CA . MET A 1 92 ? 11.419 -9.217 -6.656 1.00 93.25 92 MET A CA 1
ATOM 780 C C . MET A 1 92 ? 10.298 -9.154 -7.694 1.00 93.25 92 MET A C 1
ATOM 782 O O . MET A 1 92 ? 10.541 -8.737 -8.827 1.00 93.25 92 MET A O 1
ATOM 786 N N . TYR A 1 93 ? 9.060 -9.484 -7.319 1.00 94.75 93 TYR A N 1
ATOM 787 C CA . TYR A 1 93 ? 7.911 -9.344 -8.213 1.00 94.75 93 TYR A CA 1
ATOM 788 C C . TYR A 1 93 ? 7.738 -7.897 -8.717 1.00 94.75 93 TYR A C 1
ATOM 790 O O . TYR A 1 93 ? 7.591 -7.675 -9.923 1.00 94.75 93 TYR A O 1
ATOM 798 N N . ILE A 1 94 ? 7.832 -6.903 -7.827 1.00 94.38 94 ILE A N 1
ATOM 799 C CA . ILE A 1 94 ? 7.715 -5.477 -8.167 1.00 94.38 94 ILE A CA 1
ATOM 800 C C . ILE A 1 94 ? 8.868 -5.015 -9.069 1.00 94.38 94 ILE A C 1
ATOM 802 O O . ILE A 1 94 ? 8.620 -4.409 -10.112 1.00 94.38 94 ILE A O 1
ATOM 806 N N . TYR A 1 95 ? 10.121 -5.305 -8.713 1.00 94.38 95 TYR A N 1
ATOM 807 C CA . TYR A 1 95 ? 11.296 -4.849 -9.463 1.00 94.38 95 TYR A CA 1
ATOM 808 C C . TYR A 1 95 ? 11.338 -5.438 -10.869 1.00 94.38 95 TYR A C 1
ATOM 810 O O . TYR A 1 95 ? 11.565 -4.718 -11.843 1.00 94.38 95 TYR A O 1
ATOM 818 N N . LEU A 1 96 ? 11.055 -6.736 -11.003 1.00 94.31 96 LEU A N 1
ATOM 819 C CA . LEU A 1 96 ? 10.997 -7.375 -12.313 1.00 94.31 96 LEU A CA 1
ATOM 820 C C . LEU A 1 96 ? 9.837 -6.825 -13.156 1.00 94.31 96 LEU A C 1
ATOM 822 O O . LEU A 1 96 ? 10.003 -6.634 -14.361 1.00 94.31 96 LEU A O 1
ATOM 826 N N . SER A 1 97 ? 8.704 -6.492 -12.530 1.00 95.12 97 SER A N 1
ATOM 827 C CA . SER A 1 97 ? 7.580 -5.829 -13.201 1.00 95.12 97 SER A CA 1
ATOM 828 C C . SER A 1 97 ? 7.933 -4.414 -13.675 1.00 95.12 97 SER A C 1
ATOM 830 O O . SER A 1 97 ? 7.576 -4.040 -14.791 1.00 95.12 97 SER A O 1
ATOM 832 N N . MET A 1 98 ? 8.691 -3.642 -12.885 1.00 95.44 98 MET A N 1
ATOM 833 C CA . MET A 1 98 ? 9.214 -2.331 -13.299 1.00 95.44 98 MET A CA 1
ATOM 834 C C . MET A 1 98 ? 10.153 -2.457 -14.502 1.00 95.44 98 MET A C 1
ATOM 836 O O . MET A 1 98 ? 10.018 -1.708 -15.468 1.00 95.44 98 MET A O 1
ATOM 840 N N . ILE A 1 99 ? 11.086 -3.415 -14.486 1.00 94.62 99 ILE A N 1
ATOM 841 C CA . ILE A 1 99 ? 12.004 -3.629 -15.615 1.00 94.62 99 ILE A CA 1
ATOM 842 C C . ILE A 1 99 ? 11.231 -4.050 -16.864 1.00 94.62 99 ILE A C 1
ATOM 844 O O . ILE A 1 99 ? 11.480 -3.512 -17.941 1.00 94.62 99 ILE A O 1
ATOM 848 N N . LEU A 1 100 ? 10.262 -4.959 -16.730 1.00 93.88 100 LEU A N 1
ATOM 849 C CA . LEU A 1 100 ? 9.411 -5.370 -17.844 1.00 93.88 100 LEU A CA 1
ATOM 850 C C . LEU A 1 100 ? 8.616 -4.186 -18.412 1.00 93.88 100 LEU A C 1
ATOM 852 O O . LEU A 1 100 ? 8.492 -4.055 -19.627 1.00 93.88 100 LEU A O 1
ATOM 856 N N . PHE A 1 101 ? 8.122 -3.296 -17.551 1.00 95.94 101 PHE A N 1
ATOM 857 C CA . PHE A 1 101 ? 7.469 -2.062 -17.973 1.00 95.94 101 PHE A CA 1
ATOM 858 C C . PHE A 1 101 ? 8.410 -1.162 -18.787 1.00 95.94 101 PHE A C 1
ATOM 860 O O . PHE A 1 101 ? 8.035 -0.713 -19.870 1.00 95.94 101 PHE A O 1
ATOM 867 N N . PHE A 1 102 ? 9.649 -0.952 -18.330 1.00 95.81 102 PHE A N 1
ATOM 868 C CA . PHE A 1 102 ? 10.666 -0.227 -19.099 1.00 95.81 102 PHE A CA 1
ATOM 869 C C . PHE A 1 102 ? 10.948 -0.895 -20.456 1.00 95.81 102 PHE A C 1
ATOM 871 O O . PHE A 1 102 ? 10.960 -0.208 -21.479 1.00 95.81 102 PHE A O 1
ATOM 878 N N . GLN A 1 103 ? 11.079 -2.225 -20.490 1.00 93.88 103 GLN A N 1
ATOM 879 C CA . GLN A 1 103 ? 11.303 -3.008 -21.714 1.00 93.88 103 GLN A CA 1
ATOM 880 C C . GLN A 1 103 ? 10.168 -2.875 -22.720 1.00 93.88 103 GLN A C 1
ATOM 882 O O . GLN A 1 103 ? 10.421 -2.625 -23.899 1.00 93.88 103 GLN A O 1
ATOM 887 N N . ASN A 1 104 ? 8.924 -2.967 -22.256 1.00 94.44 104 ASN A N 1
ATOM 888 C CA . ASN A 1 104 ? 7.744 -2.789 -23.099 1.00 94.44 104 ASN A CA 1
ATOM 889 C C . ASN A 1 104 ? 7.654 -1.367 -23.682 1.00 94.44 104 ASN A C 1
ATOM 891 O O . ASN A 1 104 ? 7.036 -1.178 -24.725 1.00 94.44 104 ASN A O 1
ATOM 895 N N . ASN A 1 105 ? 8.308 -0.388 -23.048 1.00 95.81 105 ASN A N 1
ATOM 896 C CA . ASN A 1 105 ? 8.388 0.998 -23.507 1.00 95.81 105 ASN A CA 1
ATOM 897 C C . ASN A 1 105 ? 9.716 1.332 -24.217 1.00 95.81 105 ASN A C 1
ATOM 899 O O . ASN A 1 105 ? 10.015 2.503 -24.441 1.00 95.81 105 ASN A O 1
ATOM 903 N N . GLY A 1 106 ? 10.529 0.343 -24.606 1.00 94.25 106 GLY A N 1
ATOM 904 C CA . GLY A 1 106 ? 11.730 0.576 -25.422 1.00 94.25 106 GLY A CA 1
ATOM 905 C C . GLY A 1 106 ? 13.043 0.775 -24.652 1.00 94.25 106 GLY A C 1
ATOM 906 O O . GLY A 1 106 ? 14.060 1.112 -25.263 1.00 94.25 106 GLY A O 1
ATOM 907 N N . VAL A 1 107 ? 13.048 0.579 -23.333 1.00 94.25 107 VAL A N 1
ATOM 908 C CA . VAL A 1 107 ? 14.198 0.814 -22.441 1.00 94.25 107 VAL A CA 1
ATOM 909 C C . VAL A 1 107 ? 14.703 -0.515 -21.869 1.00 94.25 107 VAL A C 1
ATOM 911 O O . VAL A 1 107 ? 13.910 -1.386 -21.553 1.00 94.25 107 VAL A O 1
ATOM 914 N N . PHE A 1 108 ? 16.017 -0.707 -21.732 1.00 92.44 108 PHE A N 1
ATOM 915 C CA . PHE A 1 108 ? 16.626 -1.975 -21.274 1.00 92.44 108 PHE A CA 1
ATOM 916 C C . PHE A 1 108 ? 16.283 -3.220 -22.118 1.00 92.44 108 PHE A C 1
ATOM 918 O O . PHE A 1 108 ? 16.306 -4.345 -21.611 1.00 92.44 108 PHE A O 1
ATOM 925 N N . ILE A 1 109 ? 15.966 -3.036 -23.406 1.00 89.06 109 ILE A N 1
ATOM 926 C CA . ILE A 1 109 ? 15.798 -4.144 -24.365 1.00 89.06 109 ILE A CA 1
ATOM 927 C C . ILE A 1 109 ? 17.148 -4.818 -24.636 1.00 89.06 109 ILE A C 1
ATOM 929 O O . ILE A 1 109 ? 17.224 -6.040 -24.720 1.00 89.06 109 ILE A O 1
ATOM 933 N N . ASP A 1 110 ? 18.207 -4.016 -24.747 1.00 85.69 110 ASP A N 1
ATOM 934 C CA . ASP A 1 110 ? 19.581 -4.489 -24.893 1.00 85.69 110 ASP A CA 1
ATOM 935 C C . ASP A 1 110 ? 20.324 -4.284 -23.569 1.00 85.69 110 ASP A C 1
ATOM 937 O O . ASP A 1 110 ? 20.449 -3.157 -23.082 1.00 85.69 110 ASP A O 1
ATOM 941 N N . CYS A 1 111 ? 20.809 -5.379 -22.981 1.00 80.25 111 CYS A N 1
ATOM 942 C CA . CYS A 1 111 ? 21.526 -5.361 -21.709 1.00 80.25 111 CYS A CA 1
ATOM 943 C C . CYS A 1 111 ? 22.886 -4.651 -21.788 1.00 80.25 111 CYS A C 1
ATOM 945 O O . CYS A 1 111 ? 23.390 -4.207 -20.762 1.00 80.25 111 CYS A O 1
ATOM 947 N N . ASN A 1 112 ? 23.461 -4.508 -22.984 1.00 83.06 112 ASN A N 1
ATOM 948 C CA . ASN A 1 112 ? 24.754 -3.853 -23.192 1.00 83.06 112 ASN A CA 1
ATOM 949 C C . ASN A 1 112 ? 24.615 -2.370 -23.553 1.00 83.06 112 ASN A C 1
ATOM 951 O O . ASN A 1 112 ? 25.606 -1.637 -23.606 1.00 83.06 112 ASN A O 1
ATOM 955 N N . ARG A 1 113 ? 23.388 -1.906 -23.808 1.00 90.75 113 ARG A N 1
ATOM 956 C CA . ARG A 1 113 ? 23.128 -0.526 -24.198 1.00 90.75 113 ARG A CA 1
ATOM 957 C C . ARG A 1 113 ? 23.073 0.385 -22.975 1.00 90.75 113 ARG A C 1
ATOM 959 O O . ARG A 1 113 ? 22.329 0.144 -22.026 1.00 90.75 113 ARG A O 1
ATOM 966 N N . LYS A 1 114 ? 23.805 1.499 -23.051 1.00 93.50 114 LYS A N 1
ATOM 967 C CA . LYS A 1 114 ? 23.622 2.648 -22.157 1.00 93.50 114 LYS A CA 1
ATOM 968 C C . LYS A 1 114 ? 22.470 3.518 -22.667 1.00 93.50 114 LYS A C 1
ATOM 970 O O . LYS A 1 114 ? 22.391 3.820 -23.858 1.00 93.50 114 LYS A O 1
ATOM 975 N N . TYR A 1 115 ? 21.587 3.912 -21.761 1.00 94.69 115 TYR A N 1
ATOM 976 C CA . TYR A 1 115 ? 20.436 4.768 -22.024 1.00 94.69 115 TYR A CA 1
ATOM 977 C C . TYR A 1 115 ? 20.600 6.085 -21.277 1.00 94.69 115 TYR A C 1
ATOM 979 O O . TYR A 1 115 ? 20.802 6.082 -20.062 1.00 94.69 115 TYR A O 1
ATOM 987 N N . ASN A 1 116 ? 20.475 7.209 -21.976 1.00 96.19 116 ASN A N 1
ATOM 988 C CA . ASN A 1 116 ? 20.453 8.510 -21.325 1.00 96.19 116 ASN A CA 1
ATOM 989 C C . ASN A 1 116 ? 19.104 8.730 -20.626 1.00 96.19 116 ASN A C 1
ATOM 991 O O . ASN A 1 116 ? 18.050 8.479 -21.209 1.00 96.19 116 ASN A O 1
ATOM 995 N N . ILE A 1 117 ? 19.122 9.212 -19.383 1.00 96.44 117 ILE A N 1
ATOM 996 C CA . ILE A 1 117 ? 17.901 9.374 -18.578 1.00 96.44 117 ILE A CA 1
ATOM 997 C C . ILE A 1 117 ? 16.953 10.409 -19.200 1.00 96.44 117 ILE A C 1
ATOM 999 O O . ILE A 1 117 ? 15.740 10.196 -19.205 1.00 96.44 117 ILE A O 1
ATOM 1003 N N . ASN A 1 118 ? 17.481 11.496 -19.776 1.00 95.62 118 ASN A N 1
ATOM 1004 C CA . ASN A 1 118 ? 16.643 12.493 -20.446 1.00 95.62 118 ASN A CA 1
ATOM 1005 C C . ASN A 1 118 ? 15.988 11.900 -21.695 1.00 95.62 118 ASN A C 1
ATOM 1007 O O . ASN A 1 118 ? 14.801 12.116 -21.913 1.00 95.62 118 ASN A O 1
ATOM 1011 N N . GLU A 1 119 ? 16.716 11.079 -22.460 1.00 94.00 119 GLU A N 1
ATOM 1012 C CA . GLU A 1 119 ? 16.141 10.385 -23.615 1.00 94.00 119 GLU A CA 1
ATOM 1013 C C . GLU A 1 119 ? 15.048 9.395 -23.213 1.00 94.00 119 GLU A C 1
ATOM 1015 O O . GLU A 1 119 ? 14.019 9.348 -23.881 1.00 94.00 119 GLU A O 1
ATOM 1020 N N . ILE A 1 120 ? 15.227 8.653 -22.113 1.00 95.69 120 ILE A N 1
ATOM 1021 C CA . ILE A 1 120 ? 14.174 7.785 -21.568 1.00 95.69 120 ILE A CA 1
ATOM 1022 C C . ILE A 1 120 ? 12.912 8.609 -21.295 1.00 95.69 120 ILE A C 1
ATOM 1024 O O . ILE A 1 120 ? 11.820 8.264 -21.744 1.00 95.69 120 ILE A O 1
ATOM 1028 N N . ILE A 1 121 ? 13.050 9.716 -20.567 1.00 96.31 121 ILE A N 1
ATOM 1029 C CA . ILE A 1 121 ? 11.911 10.548 -20.174 1.00 96.31 121 ILE A CA 1
ATOM 1030 C C . ILE A 1 121 ? 11.229 11.149 -21.408 1.00 96.31 121 ILE A C 1
ATOM 1032 O O . ILE A 1 121 ? 10.013 11.041 -21.542 1.00 96.31 121 ILE A O 1
ATOM 1036 N N . GLU A 1 122 ? 11.994 11.760 -22.309 1.00 95.44 122 GLU A N 1
ATOM 1037 C CA . GLU A 1 122 ? 11.463 12.500 -23.454 1.00 95.44 122 GLU A CA 1
ATOM 1038 C C . GLU A 1 122 ? 10.944 11.575 -24.556 1.00 95.44 122 GLU A C 1
ATOM 1040 O O . GLU A 1 122 ? 9.817 11.747 -25.012 1.00 95.44 122 GLU A O 1
ATOM 1045 N N . LYS A 1 123 ? 11.737 10.583 -24.979 1.00 94.12 123 LYS A N 1
ATOM 1046 C CA . LYS A 1 123 ? 11.426 9.746 -26.149 1.00 94.12 123 LYS A CA 1
ATOM 1047 C C . LYS A 1 123 ? 10.562 8.542 -25.793 1.00 94.12 123 LYS A C 1
ATOM 1049 O O . LYS A 1 123 ? 9.628 8.238 -26.527 1.00 94.12 123 LYS A O 1
ATOM 1054 N N . ASN A 1 124 ? 10.864 7.845 -24.697 1.00 95.00 124 ASN A N 1
ATOM 1055 C CA . ASN A 1 124 ? 10.140 6.620 -24.341 1.00 95.00 124 ASN A CA 1
ATOM 1056 C C . ASN A 1 124 ? 8.841 6.915 -23.579 1.00 95.00 124 ASN A C 1
ATOM 1058 O O . ASN A 1 124 ? 7.864 6.191 -23.743 1.00 95.00 124 ASN A O 1
ATOM 1062 N N . PHE A 1 125 ? 8.807 7.992 -22.787 1.00 95.62 125 PHE A N 1
ATOM 1063 C CA . PHE A 1 125 ? 7.658 8.320 -21.935 1.00 95.62 125 PHE A CA 1
ATOM 1064 C C . PHE A 1 125 ? 7.006 9.681 -22.217 1.00 95.62 125 PHE A C 1
ATOM 1066 O O . PHE A 1 125 ? 6.075 10.066 -21.507 1.00 95.62 125 PHE A O 1
ATOM 1073 N N . ASN A 1 126 ? 7.429 10.410 -23.258 1.00 94.50 126 ASN A N 1
ATOM 1074 C CA . ASN A 1 126 ? 6.847 11.701 -23.658 1.00 94.50 126 ASN A CA 1
ATOM 1075 C C . ASN A 1 126 ? 6.765 12.717 -22.502 1.00 94.50 126 ASN A C 1
ATOM 1077 O O . ASN A 1 126 ? 5.764 13.417 -22.336 1.00 94.50 126 ASN A O 1
ATOM 1081 N N . SER A 1 127 ? 7.788 12.738 -21.646 1.00 92.50 127 SER A N 1
ATOM 1082 C CA . SER A 1 127 ? 7.897 13.562 -20.434 1.00 92.50 127 SER A CA 1
ATOM 1083 C C . SER A 1 127 ? 6.807 13.337 -19.378 1.00 92.50 127 SER A C 1
ATOM 1085 O O . SER A 1 127 ? 6.744 14.066 -18.382 1.00 92.50 127 SER A O 1
ATOM 1087 N N . ARG A 1 128 ? 5.960 12.312 -19.538 1.00 91.00 128 ARG A N 1
ATOM 1088 C CA . ARG A 1 128 ? 4.912 11.972 -18.572 1.00 91.00 128 ARG A CA 1
ATOM 1089 C C . ARG A 1 128 ? 5.511 11.343 -17.330 1.00 91.00 128 ARG A C 1
ATOM 1091 O O . ARG A 1 128 ? 6.453 10.561 -17.405 1.00 91.00 128 ARG A O 1
ATOM 1098 N N . ASN A 1 129 ? 4.926 11.674 -16.179 1.00 91.56 129 ASN A N 1
ATOM 1099 C CA . ASN A 1 129 ? 5.264 11.078 -14.887 1.00 91.56 129 ASN A CA 1
ATOM 1100 C C . ASN A 1 129 ? 6.778 11.022 -14.609 1.00 91.56 129 ASN A C 1
ATOM 1102 O O . ASN A 1 129 ? 7.261 10.070 -13.997 1.00 91.56 129 ASN A O 1
ATOM 1106 N N . LYS A 1 130 ? 7.531 12.049 -15.036 1.00 94.50 130 LYS A N 1
ATOM 1107 C CA . LYS A 1 130 ? 8.996 12.129 -14.900 1.00 94.50 130 LYS A CA 1
ATOM 1108 C C . LYS A 1 130 ? 9.485 11.728 -13.506 1.00 94.50 130 LYS A C 1
ATOM 1110 O O . LYS A 1 130 ? 10.418 10.944 -13.381 1.00 94.50 130 LYS A O 1
ATOM 1115 N N . ASN A 1 131 ? 8.827 12.226 -12.461 1.00 93.50 131 ASN A N 1
ATOM 1116 C CA . ASN A 1 131 ? 9.206 11.940 -11.076 1.00 93.50 131 ASN A CA 1
ATOM 1117 C C . ASN A 1 131 ? 9.034 10.455 -10.708 1.00 93.50 131 ASN A C 1
ATOM 1119 O O . ASN A 1 131 ? 9.836 9.925 -9.948 1.00 93.50 131 ASN A O 1
ATOM 1123 N N . ILE A 1 132 ? 8.029 9.774 -11.269 1.00 92.88 132 ILE A N 1
ATOM 1124 C CA . ILE A 1 132 ? 7.812 8.335 -11.062 1.00 92.88 132 ILE A CA 1
ATOM 1125 C C . ILE A 1 132 ? 8.907 7.536 -11.771 1.00 92.88 132 ILE A C 1
ATOM 1127 O O . ILE A 1 132 ? 9.493 6.653 -11.154 1.00 92.88 132 ILE A O 1
ATOM 1131 N N . ILE A 1 133 ? 9.241 7.889 -13.019 1.00 95.81 133 ILE A N 1
ATOM 1132 C CA . ILE A 1 133 ? 10.337 7.251 -13.767 1.00 95.81 133 ILE A CA 1
ATOM 1133 C C . ILE A 1 133 ? 11.651 7.368 -12.992 1.00 95.81 133 ILE A C 1
ATOM 1135 O O . ILE A 1 133 ? 12.325 6.365 -12.772 1.00 95.81 133 ILE A O 1
ATOM 1139 N N . LEU A 1 134 ? 12.004 8.581 -12.553 1.00 94.94 134 LEU A N 1
ATOM 1140 C CA . LEU A 1 134 ? 13.234 8.826 -11.798 1.00 94.94 134 LEU A CA 1
ATOM 1141 C C . LEU A 1 134 ? 13.254 8.046 -10.481 1.00 94.94 134 LEU A C 1
ATOM 1143 O O . LEU A 1 134 ? 14.266 7.431 -10.154 1.00 94.94 134 LEU A O 1
ATOM 1147 N N . ARG A 1 135 ? 12.125 8.008 -9.761 1.00 95.19 135 ARG A N 1
ATOM 1148 C CA . ARG A 1 135 ? 11.989 7.207 -8.540 1.00 95.19 135 ARG A CA 1
ATOM 1149 C C . ARG A 1 135 ? 12.197 5.717 -8.817 1.00 95.19 135 ARG A C 1
ATOM 1151 O O . ARG A 1 135 ? 12.906 5.065 -8.063 1.00 95.19 135 ARG A O 1
ATOM 1158 N N . TRP A 1 136 ? 11.611 5.171 -9.881 1.00 95.94 136 TRP A N 1
ATOM 1159 C CA . TRP A 1 136 ? 11.774 3.756 -10.227 1.00 95.94 136 TRP A CA 1
ATOM 1160 C C . TRP A 1 136 ? 13.193 3.422 -10.678 1.00 95.94 136 TRP A C 1
ATOM 1162 O O . TRP A 1 136 ? 13.721 2.398 -10.262 1.00 95.94 136 TRP A O 1
ATOM 1172 N N . LEU A 1 137 ? 13.843 4.288 -11.462 1.00 95.81 137 LEU A N 1
ATOM 1173 C CA . LEU A 1 137 ? 15.257 4.115 -11.807 1.00 95.81 137 LEU A CA 1
ATOM 1174 C C . LEU A 1 137 ? 16.137 4.103 -10.549 1.00 95.81 137 LEU A C 1
ATOM 1176 O O . LEU A 1 137 ? 17.010 3.249 -10.436 1.00 95.81 137 LEU A O 1
ATOM 1180 N N . ASN A 1 138 ? 15.873 4.984 -9.579 1.00 94.38 138 ASN A N 1
ATOM 1181 C CA . ASN A 1 138 ? 16.597 4.986 -8.308 1.00 94.38 138 ASN A CA 1
ATOM 1182 C C . ASN A 1 138 ? 16.374 3.692 -7.509 1.00 94.38 138 ASN A C 1
ATOM 1184 O O . ASN A 1 138 ? 17.340 3.075 -7.080 1.00 94.38 138 ASN A O 1
ATOM 1188 N N . ILE A 1 139 ? 15.124 3.227 -7.390 1.00 93.38 139 ILE A N 1
ATOM 1189 C CA . ILE A 1 139 ? 14.805 1.955 -6.716 1.00 93.38 139 ILE A CA 1
ATOM 1190 C C . ILE A 1 139 ? 15.541 0.785 -7.384 1.00 93.38 139 ILE A C 1
ATOM 1192 O O . ILE A 1 139 ? 16.141 -0.047 -6.706 1.00 93.38 139 ILE A O 1
ATOM 1196 N N . LEU A 1 140 ? 15.534 0.717 -8.718 1.00 94.81 140 LEU A N 1
ATOM 1197 C CA . LEU A 1 140 ? 16.240 -0.331 -9.459 1.00 94.81 140 LEU A CA 1
ATOM 1198 C C . LEU A 1 140 ? 17.765 -0.242 -9.292 1.00 94.81 140 LEU A C 1
ATOM 1200 O O . LEU A 1 140 ? 18.436 -1.274 -9.318 1.00 94.81 140 LEU A O 1
ATOM 1204 N N . PHE A 1 141 ? 18.317 0.961 -9.125 1.00 94.44 141 PHE A N 1
ATOM 1205 C CA . PHE A 1 141 ? 19.739 1.174 -8.855 1.00 94.44 141 PHE A CA 1
ATOM 1206 C C . PHE A 1 141 ? 20.124 0.725 -7.442 1.00 94.44 141 PHE A C 1
ATOM 1208 O O . PHE A 1 141 ? 21.052 -0.067 -7.291 1.00 94.44 141 PHE A O 1
ATOM 1215 N N . GLU A 1 142 ? 19.372 1.155 -6.427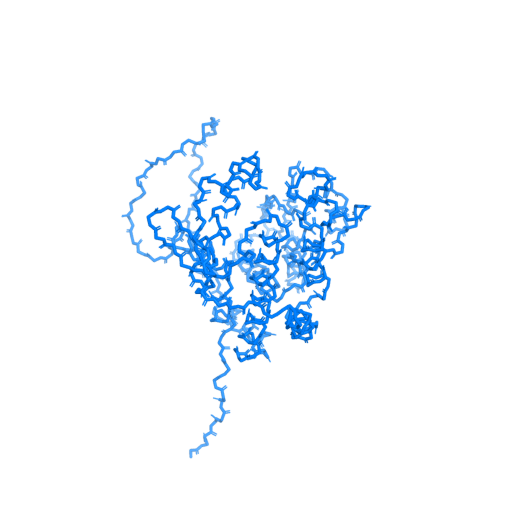 1.00 93.12 142 GLU A N 1
ATOM 1216 C CA . GLU A 1 142 ? 19.581 0.778 -5.020 1.00 93.12 142 GLU A CA 1
ATOM 1217 C C . GLU A 1 142 ? 19.510 -0.741 -4.810 1.00 93.12 142 GLU A C 1
ATOM 1219 O O . GLU A 1 142 ? 20.212 -1.285 -3.963 1.00 93.12 142 GLU A O 1
ATOM 1224 N N . ASN A 1 143 ? 18.714 -1.439 -5.626 1.00 91.44 143 ASN A N 1
ATOM 1225 C CA . ASN A 1 143 ? 18.562 -2.895 -5.589 1.00 91.44 143 ASN A CA 1
ATOM 1226 C C . ASN A 1 143 ? 19.435 -3.629 -6.633 1.00 91.44 143 ASN A C 1
ATOM 1228 O O . ASN A 1 143 ? 19.199 -4.795 -6.950 1.00 91.44 143 ASN A O 1
ATOM 1232 N N . GLU A 1 144 ? 20.453 -2.956 -7.180 1.00 92.88 144 GLU A N 1
ATOM 1233 C CA . GLU A 1 144 ? 21.467 -3.504 -8.091 1.00 92.88 144 GLU A CA 1
ATOM 1234 C C . GLU A 1 144 ? 20.955 -4.116 -9.412 1.00 92.88 144 GLU A C 1
ATOM 1236 O O . GLU A 1 144 ? 21.637 -4.948 -10.028 1.00 92.88 144 GLU A O 1
ATOM 1241 N N . PHE A 1 145 ? 19.766 -3.736 -9.878 1.00 92.31 145 PHE A N 1
ATOM 1242 C CA . PHE A 1 145 ? 19.262 -4.161 -11.188 1.00 92.31 145 PHE A CA 1
ATOM 1243 C C . PHE A 1 145 ? 19.856 -3.343 -12.326 1.00 92.31 145 PHE A C 1
ATOM 1245 O O . PHE A 1 145 ? 20.073 -3.875 -13.418 1.00 92.31 145 PHE A O 1
ATOM 1252 N N . ILE A 1 146 ? 20.137 -2.067 -12.072 1.00 94.56 146 ILE A N 1
ATOM 1253 C CA . ILE A 1 146 ? 20.763 -1.157 -13.030 1.00 94.56 146 ILE A CA 1
ATOM 1254 C C . ILE A 1 146 ? 21.977 -0.477 -12.405 1.00 94.56 146 ILE A C 1
ATOM 1256 O O . ILE A 1 146 ? 22.107 -0.399 -11.186 1.00 94.56 146 ILE A O 1
ATOM 1260 N N . HIS A 1 147 ? 22.844 0.054 -13.256 1.00 93.88 147 HIS A N 1
ATOM 1261 C CA . HIS A 1 147 ? 23.869 1.020 -12.872 1.00 93.88 147 HIS A CA 1
ATOM 1262 C C . HIS A 1 147 ? 23.460 2.418 -13.324 1.00 93.88 147 HIS A C 1
ATOM 1264 O O . HIS A 1 147 ? 22.869 2.562 -14.395 1.00 93.88 147 HIS A O 1
ATOM 1270 N N . LEU A 1 148 ? 23.802 3.434 -12.529 1.00 92.94 148 LEU A N 1
ATOM 1271 C CA . LEU A 1 148 ? 23.637 4.850 -12.858 1.00 92.94 148 LEU A CA 1
ATOM 1272 C C . LEU A 1 148 ? 25.010 5.527 -12.909 1.00 92.94 148 LEU A C 1
ATOM 1274 O O . LEU A 1 148 ? 25.769 5.475 -11.947 1.00 92.94 148 LEU A O 1
ATOM 1278 N N . GLU A 1 149 ? 25.330 6.164 -14.033 1.00 91.69 149 GLU A N 1
ATOM 1279 C CA . GLU A 1 149 ? 26.608 6.850 -14.247 1.00 91.69 149 GLU A CA 1
ATOM 1280 C C . GLU A 1 149 ? 26.414 8.035 -15.200 1.00 91.69 149 GLU A C 1
ATOM 1282 O O . GLU A 1 149 ? 25.927 7.858 -16.317 1.00 91.69 149 GLU A O 1
ATOM 1287 N N . ASN A 1 150 ? 26.830 9.242 -14.795 1.00 87.75 150 ASN A N 1
ATOM 1288 C CA . ASN A 1 150 ? 26.871 10.435 -15.657 1.00 87.75 150 ASN A CA 1
ATOM 1289 C C . ASN A 1 150 ? 25.576 10.661 -16.467 1.00 87.75 150 ASN A C 1
ATOM 1291 O O . ASN A 1 150 ? 25.615 10.829 -17.686 1.00 87.75 150 ASN A O 1
ATOM 1295 N N . ASN A 1 151 ? 24.420 10.628 -15.793 1.00 92.50 151 ASN A N 1
ATOM 1296 C CA . ASN A 1 151 ? 23.081 10.762 -16.392 1.00 92.50 151 ASN A CA 1
ATOM 1297 C C . ASN A 1 151 ? 22.688 9.652 -17.395 1.00 92.50 151 ASN A C 1
ATOM 1299 O O . ASN A 1 151 ? 21.734 9.801 -18.162 1.00 92.50 151 ASN A O 1
ATOM 1303 N N . ASN A 1 152 ? 23.405 8.531 -17.391 1.00 94.56 152 ASN A N 1
ATOM 1304 C CA . ASN A 1 152 ? 23.075 7.332 -18.146 1.00 94.56 152 ASN A CA 1
ATOM 1305 C C . ASN A 1 152 ? 22.770 6.169 -17.201 1.00 94.56 152 ASN A C 1
ATOM 1307 O O . ASN A 1 152 ? 23.235 6.127 -16.062 1.00 94.56 152 ASN A O 1
ATOM 1311 N N . CYS A 1 153 ? 22.012 5.202 -17.705 1.00 94.81 153 CYS A N 1
ATOM 1312 C CA . CYS A 1 153 ? 21.697 3.964 -17.016 1.00 94.81 153 CYS A CA 1
ATOM 1313 C C . CYS A 1 153 ? 21.839 2.752 -17.940 1.00 94.81 153 CYS A C 1
ATOM 1315 O O . CYS A 1 153 ? 21.678 2.864 -19.156 1.00 94.81 153 CYS A O 1
ATOM 1317 N N . TYR A 1 154 ? 22.158 1.592 -17.374 1.00 92.94 154 TYR A N 1
ATOM 1318 C CA . TYR A 1 154 ? 22.201 0.323 -18.104 1.00 92.94 154 TYR A CA 1
ATOM 1319 C C . TYR A 1 154 ? 21.896 -0.849 -17.174 1.00 92.94 154 TYR A C 1
ATOM 1321 O O . TYR A 1 154 ? 22.071 -0.760 -15.958 1.00 92.94 154 TYR A O 1
ATOM 1329 N N . LEU A 1 155 ? 21.415 -1.945 -17.756 1.00 92.75 155 LEU A N 1
ATOM 1330 C CA . LEU A 1 155 ? 20.994 -3.126 -17.016 1.00 92.75 155 LEU A CA 1
ATOM 1331 C C . LEU A 1 155 ? 22.219 -3.903 -16.507 1.00 92.75 155 LEU A C 1
ATOM 1333 O O . LEU A 1 155 ? 23.134 -4.195 -17.271 1.00 92.75 155 LEU A O 1
ATOM 1337 N N . ARG A 1 156 ? 22.235 -4.265 -15.219 1.00 88.12 156 ARG A N 1
ATOM 1338 C CA . ARG A 1 156 ? 23.324 -5.042 -14.598 1.00 88.12 156 ARG A CA 1
ATOM 1339 C C . ARG A 1 156 ? 23.081 -6.552 -14.666 1.00 88.12 156 ARG A C 1
ATOM 1341 O O . ARG A 1 156 ? 24.033 -7.327 -14.670 1.00 88.12 156 ARG A O 1
ATOM 1348 N N . LYS A 1 157 ? 21.815 -6.980 -14.685 1.00 77.12 157 LYS A N 1
ATOM 1349 C CA . LYS A 1 157 ? 21.403 -8.392 -14.633 1.00 77.12 157 LYS A CA 1
ATOM 1350 C C . LYS A 1 157 ? 20.349 -8.668 -15.702 1.00 77.12 157 LYS A C 1
ATOM 1352 O O . LYS A 1 157 ? 19.372 -7.932 -15.803 1.00 77.12 157 LYS A O 1
ATOM 1357 N N . VAL A 1 158 ? 20.517 -9.742 -16.476 1.00 73.75 158 VAL A N 1
ATOM 1358 C CA . VAL A 1 158 ? 19.480 -10.186 -17.419 1.00 73.75 158 VAL A CA 1
ATOM 1359 C C . VAL A 1 158 ? 18.255 -10.641 -16.627 1.00 73.75 158 VAL A C 1
ATOM 1361 O O . VAL A 1 158 ? 18.357 -11.485 -15.737 1.00 73.75 158 VAL A O 1
ATOM 1364 N N . VAL A 1 159 ? 17.092 -10.083 -16.956 1.00 75.00 159 VAL A N 1
ATOM 1365 C CA . VAL A 1 159 ? 15.823 -10.446 -16.321 1.00 75.00 159 VAL A CA 1
ATOM 1366 C C . VAL A 1 159 ? 15.225 -11.672 -17.001 1.00 75.00 159 VAL A C 1
ATOM 1368 O O . VAL A 1 159 ? 14.914 -11.645 -18.191 1.00 75.00 159 VAL A O 1
ATOM 1371 N N . ASN A 1 160 ? 15.018 -12.741 -16.230 1.00 76.38 160 ASN A N 1
ATOM 1372 C CA . ASN A 1 160 ? 14.267 -13.907 -16.682 1.00 76.38 160 ASN A CA 1
ATOM 1373 C C . ASN A 1 160 ? 12.774 -13.728 -16.367 1.00 76.38 160 ASN A C 1
ATOM 1375 O O . ASN A 1 160 ? 12.369 -13.765 -15.204 1.00 76.38 160 ASN A O 1
ATOM 1379 N N . LYS A 1 161 ? 11.955 -13.572 -17.414 1.00 74.38 161 LYS A N 1
ATOM 1380 C CA . LYS A 1 161 ? 10.503 -13.366 -17.297 1.00 74.38 161 LYS A CA 1
ATOM 1381 C C . LYS A 1 161 ? 9.777 -14.548 -16.644 1.00 74.38 161 LYS A C 1
ATOM 1383 O O . LYS A 1 161 ? 8.789 -14.325 -15.956 1.00 74.38 161 LYS A O 1
ATOM 1388 N N . ASN A 1 162 ? 10.303 -15.770 -16.765 1.00 75.56 162 ASN A N 1
ATOM 1389 C CA . ASN A 1 162 ? 9.674 -16.975 -16.209 1.00 75.56 162 ASN A CA 1
ATOM 1390 C C . ASN A 1 162 ? 9.662 -16.997 -14.671 1.00 75.56 162 ASN A C 1
ATOM 1392 O O . ASN A 1 162 ? 8.942 -17.791 -14.075 1.00 75.56 162 ASN A O 1
ATOM 1396 N N . ASN A 1 163 ? 10.452 -16.138 -14.019 1.00 82.94 163 ASN A N 1
ATOM 1397 C CA . ASN A 1 163 ? 10.505 -16.075 -12.560 1.00 82.94 163 ASN A CA 1
ATOM 1398 C C . ASN A 1 163 ? 9.472 -15.108 -11.959 1.00 82.94 163 ASN A C 1
ATOM 1400 O O . ASN A 1 163 ? 9.216 -15.195 -10.762 1.00 82.94 163 ASN A O 1
ATOM 1404 N N . ILE A 1 164 ? 8.884 -14.197 -12.747 1.00 91.19 164 ILE A N 1
ATOM 1405 C CA . ILE A 1 164 ? 7.984 -13.149 -12.227 1.00 91.19 164 ILE A CA 1
ATOM 1406 C C . ILE A 1 164 ? 6.743 -13.772 -11.581 1.00 91.19 164 ILE A C 1
ATOM 1408 O O . ILE A 1 164 ? 6.434 -13.461 -10.432 1.00 91.19 164 ILE A O 1
ATOM 1412 N N . ASP A 1 165 ? 6.091 -14.698 -12.287 1.00 91.31 165 ASP A N 1
ATOM 1413 C CA . ASP A 1 165 ? 4.882 -15.372 -11.800 1.00 91.31 165 ASP A CA 1
ATOM 1414 C C . ASP A 1 165 ? 5.166 -16.193 -10.539 1.00 91.31 165 ASP A C 1
ATOM 1416 O O . ASP A 1 165 ? 4.363 -16.217 -9.610 1.00 91.31 165 ASP A O 1
ATOM 1420 N N . ARG A 1 166 ? 6.354 -16.807 -10.457 1.00 93.81 166 ARG A N 1
ATOM 1421 C CA . ARG A 1 166 ? 6.785 -17.529 -9.257 1.00 93.81 166 ARG A CA 1
ATOM 1422 C C . ARG A 1 166 ? 6.881 -16.600 -8.046 1.00 93.81 166 ARG A C 1
ATOM 1424 O O . ARG A 1 166 ? 6.349 -16.941 -6.998 1.00 93.81 166 ARG A O 1
ATOM 1431 N N . TYR A 1 167 ? 7.526 -15.440 -8.180 1.00 95.00 167 TYR A N 1
ATOM 1432 C CA . TYR A 1 167 ? 7.635 -14.480 -7.076 1.00 95.00 167 TYR A CA 1
ATOM 1433 C C . TYR A 1 167 ? 6.273 -13.935 -6.638 1.00 95.00 167 TYR A C 1
ATOM 1435 O O . TYR A 1 167 ? 6.052 -13.728 -5.445 1.00 95.00 167 TYR A O 1
ATOM 1443 N N . TYR A 1 168 ? 5.349 -13.742 -7.583 1.00 94.50 168 TYR A N 1
ATOM 1444 C CA . TYR A 1 168 ? 3.970 -13.377 -7.271 1.00 94.50 168 TYR A CA 1
ATOM 1445 C C . TYR A 1 168 ? 3.259 -14.463 -6.451 1.00 94.50 168 TYR A C 1
ATOM 1447 O O . TYR A 1 168 ? 2.704 -14.160 -5.393 1.00 94.50 168 TYR A O 1
ATOM 1455 N N . GLU A 1 169 ? 3.301 -15.720 -6.900 1.00 94.75 169 GLU A N 1
ATOM 1456 C CA . GLU A 1 169 ? 2.663 -16.831 -6.185 1.00 94.75 169 GLU A CA 1
ATOM 1457 C C . GLU A 1 169 ? 3.311 -17.076 -4.814 1.00 94.75 169 GLU A C 1
ATOM 1459 O O . GLU A 1 169 ? 2.602 -17.273 -3.826 1.00 94.75 169 GLU A O 1
ATOM 1464 N N . ASP A 1 170 ? 4.640 -16.983 -4.708 1.00 94.50 170 ASP A N 1
ATOM 1465 C CA . ASP A 1 170 ? 5.356 -17.081 -3.432 1.00 94.50 170 ASP A CA 1
ATOM 1466 C C . ASP A 1 170 ? 4.914 -15.958 -2.472 1.00 94.50 170 ASP A C 1
ATOM 1468 O O . ASP A 1 170 ? 4.528 -16.232 -1.331 1.00 94.50 170 ASP A O 1
ATOM 1472 N N . ALA A 1 171 ? 4.867 -14.700 -2.935 1.00 92.88 171 ALA A N 1
ATOM 1473 C CA . ALA A 1 171 ? 4.402 -13.567 -2.132 1.00 92.88 171 ALA A CA 1
ATOM 1474 C C . ALA A 1 171 ? 2.943 -13.740 -1.679 1.00 92.88 171 ALA A C 1
ATOM 1476 O O . ALA A 1 171 ? 2.621 -13.506 -0.513 1.00 92.88 171 ALA A O 1
ATOM 1477 N N . LYS A 1 172 ? 2.066 -14.197 -2.577 1.00 94.00 172 LYS A N 1
ATOM 1478 C CA . LYS A 1 172 ? 0.656 -14.471 -2.285 1.00 94.00 172 LYS A CA 1
ATOM 1479 C C . LYS A 1 172 ? 0.498 -15.558 -1.220 1.00 94.00 172 LYS A C 1
ATOM 1481 O O . LYS A 1 172 ? -0.188 -15.320 -0.231 1.00 94.00 172 LYS A O 1
ATOM 1486 N N . ASN A 1 173 ? 1.175 -16.698 -1.363 1.00 94.00 173 ASN A N 1
ATOM 1487 C CA . ASN A 1 173 ? 1.109 -17.814 -0.409 1.00 94.00 173 ASN A CA 1
ATOM 1488 C C . ASN A 1 173 ? 1.688 -17.465 0.971 1.00 94.00 173 ASN A C 1
ATOM 1490 O O . ASN A 1 173 ? 1.238 -17.977 2.002 1.00 94.00 173 ASN A O 1
ATOM 1494 N N . LEU A 1 174 ? 2.714 -16.613 1.010 1.00 90.19 174 LEU A N 1
ATOM 1495 C CA . LEU A 1 174 ? 3.292 -16.130 2.263 1.00 90.19 174 LEU A CA 1
ATOM 1496 C C . LEU A 1 174 ? 2.384 -15.098 2.946 1.00 90.19 174 LEU A C 1
ATOM 1498 O O . LEU A 1 174 ? 2.355 -15.028 4.176 1.00 90.19 174 LEU A O 1
ATOM 1502 N N . TRP A 1 175 ? 1.625 -14.323 2.172 1.00 90.00 175 TRP A N 1
ATOM 1503 C CA . TRP A 1 175 ? 0.712 -13.313 2.696 1.00 90.00 175 TRP A CA 1
ATOM 1504 C C . TRP A 1 175 ? -0.610 -13.895 3.211 1.00 90.00 175 TRP A C 1
ATOM 1506 O O . TRP A 1 175 ? -1.073 -13.481 4.277 1.00 90.00 175 TRP A O 1
ATOM 1516 N N . ASP A 1 176 ? -1.176 -14.854 2.473 1.00 89.06 176 ASP A N 1
ATOM 1517 C CA . ASP A 1 176 ? -2.545 -15.373 2.587 1.00 89.06 176 ASP A CA 1
ATOM 1518 C C . ASP A 1 176 ? -2.977 -15.704 4.023 1.00 89.06 176 ASP A C 1
ATOM 1520 O O . ASP A 1 176 ? -2.517 -16.679 4.621 1.00 89.06 176 ASP A O 1
ATOM 1524 N N . TRP A 1 177 ? -3.819 -14.833 4.594 1.00 84.44 177 TRP A N 1
ATOM 1525 C CA . TRP A 1 177 ? -4.357 -14.876 5.963 1.00 84.44 177 TRP A CA 1
ATOM 1526 C C . TRP A 1 177 ? -3.318 -15.016 7.090 1.00 84.44 177 TRP A C 1
ATOM 1528 O O . TRP A 1 177 ? -3.683 -15.166 8.256 1.00 84.44 177 TRP A O 1
ATOM 1538 N N . LYS A 1 178 ? -2.027 -14.891 6.769 1.00 83.38 178 LYS A N 1
ATOM 1539 C CA . LYS A 1 178 ? -0.912 -14.870 7.721 1.00 83.38 178 LYS A CA 1
ATOM 1540 C C . LYS A 1 178 ? -0.529 -13.431 8.024 1.00 83.38 178 LYS A C 1
ATOM 1542 O O . LYS A 1 178 ? -0.728 -12.943 9.133 1.00 83.38 178 LYS A O 1
ATOM 1547 N N . LEU A 1 179 ? -0.037 -12.732 7.005 1.00 83.31 179 LEU A N 1
ATOM 1548 C CA . LEU A 1 179 ? 0.369 -11.332 7.102 1.00 83.31 179 LEU A CA 1
ATOM 1549 C C . LEU A 1 179 ? -0.805 -10.398 6.820 1.00 83.31 179 LEU A C 1
ATOM 1551 O O . LEU A 1 179 ? -0.892 -9.321 7.404 1.00 83.31 179 LEU A O 1
ATOM 1555 N N . GLY A 1 180 ? -1.763 -10.813 5.995 1.00 87.56 180 GLY A N 1
ATOM 1556 C CA . GLY A 1 180 ? -2.953 -10.019 5.751 1.00 87.56 180 GLY A CA 1
ATOM 1557 C C . GLY A 1 180 ? -3.947 -10.671 4.809 1.00 87.56 180 GLY A C 1
ATOM 1558 O O . GLY A 1 180 ? -3.805 -11.818 4.398 1.00 87.56 180 GLY A O 1
ATOM 1559 N N . ASP A 1 181 ? -4.974 -9.904 4.477 1.00 89.94 181 ASP A N 1
ATOM 1560 C CA . ASP A 1 181 ? -5.995 -10.288 3.511 1.00 89.94 181 ASP A CA 1
ATOM 1561 C C . ASP A 1 181 ? -5.379 -10.440 2.101 1.00 89.94 181 ASP A C 1
ATOM 1563 O O . ASP A 1 181 ? -4.699 -9.511 1.640 1.00 89.94 181 ASP A O 1
ATOM 1567 N N . PRO A 1 182 ? -5.592 -11.574 1.405 1.00 90.56 182 PRO A N 1
ATOM 1568 C CA . PRO A 1 182 ? -5.073 -11.831 0.056 1.00 90.56 182 PRO A CA 1
ATOM 1569 C C . PRO A 1 182 ? -5.412 -10.759 -0.972 1.00 90.56 182 PRO A C 1
ATOM 1571 O O . PRO A 1 182 ? -4.651 -10.548 -1.919 1.00 90.56 182 PRO A O 1
ATOM 1574 N N . LEU A 1 183 ? -6.532 -10.055 -0.784 1.00 91.38 183 LEU A N 1
ATOM 1575 C CA . LEU A 1 183 ? -6.944 -8.982 -1.680 1.00 91.38 183 LEU A CA 1
ATOM 1576 C C . LEU A 1 183 ? -5.909 -7.849 -1.742 1.00 91.38 183 LEU A C 1
ATOM 1578 O O . LEU A 1 183 ? -5.826 -7.173 -2.760 1.00 91.38 183 LEU A O 1
ATOM 1582 N N . SER A 1 184 ? -5.065 -7.669 -0.722 1.00 88.31 184 SER A N 1
ATOM 1583 C CA . SER A 1 184 ? -3.953 -6.707 -0.764 1.00 88.31 184 SER A CA 1
ATOM 1584 C C . SER A 1 184 ? -2.917 -7.058 -1.833 1.00 88.31 184 SER A C 1
ATOM 1586 O O . SER A 1 184 ? -2.435 -6.177 -2.542 1.00 88.31 184 SER A O 1
ATOM 1588 N N . ILE A 1 185 ? -2.599 -8.347 -1.984 1.00 91.62 185 ILE A N 1
ATOM 1589 C CA . ILE A 1 185 ? -1.652 -8.826 -2.999 1.00 91.62 185 ILE A CA 1
ATOM 1590 C C . ILE A 1 185 ? -2.305 -8.837 -4.380 1.00 91.62 185 ILE A C 1
ATOM 1592 O O . ILE A 1 185 ? -1.671 -8.451 -5.363 1.00 91.62 185 ILE A O 1
ATOM 1596 N N . ASP A 1 186 ? -3.588 -9.198 -4.462 1.00 91.81 186 ASP A N 1
ATOM 1597 C CA . ASP A 1 186 ? -4.344 -9.058 -5.708 1.00 91.81 186 ASP A CA 1
ATOM 1598 C C . ASP A 1 186 ? -4.406 -7.592 -6.162 1.00 91.81 186 ASP A C 1
ATOM 1600 O O . ASP A 1 186 ? -4.148 -7.311 -7.326 1.00 91.81 186 ASP A O 1
ATOM 1604 N N . TYR A 1 187 ? -4.618 -6.634 -5.255 1.00 91.94 187 TYR A N 1
ATOM 1605 C CA . TYR A 1 187 ? -4.572 -5.208 -5.584 1.00 91.94 187 TYR A CA 1
ATOM 1606 C C . TYR A 1 187 ? -3.230 -4.794 -6.204 1.00 91.94 187 TYR A C 1
ATOM 1608 O O . TYR A 1 187 ? -3.215 -4.103 -7.226 1.00 91.94 187 TYR A O 1
ATOM 1616 N N . ILE A 1 188 ? -2.100 -5.225 -5.631 1.00 92.25 188 ILE A N 1
ATOM 1617 C CA . ILE A 1 188 ? -0.766 -4.954 -6.197 1.00 92.25 188 ILE A CA 1
ATOM 1618 C C . ILE A 1 188 ? -0.663 -5.536 -7.614 1.00 92.25 188 ILE A C 1
ATOM 1620 O O . ILE A 1 188 ? -0.262 -4.830 -8.541 1.00 92.25 188 ILE A O 1
ATOM 1624 N N . ASN A 1 189 ? -1.101 -6.783 -7.805 1.00 94.62 189 ASN A N 1
ATOM 1625 C CA . ASN A 1 189 ? -1.116 -7.437 -9.112 1.00 94.62 189 ASN A CA 1
ATOM 1626 C C . ASN A 1 189 ? -2.015 -6.709 -10.127 1.00 94.62 189 ASN A C 1
ATOM 1628 O O . ASN A 1 189 ? -1.605 -6.509 -11.266 1.00 94.62 189 ASN A O 1
ATOM 1632 N N . GLN A 1 190 ? -3.199 -6.228 -9.731 1.00 94.50 190 GLN A N 1
ATOM 1633 C CA . GLN A 1 190 ? -4.055 -5.423 -10.612 1.00 94.50 190 GLN A CA 1
ATOM 1634 C C . GLN A 1 190 ? -3.367 -4.114 -11.028 1.00 94.50 190 GLN A C 1
ATOM 1636 O O . GLN A 1 190 ? -3.450 -3.724 -12.193 1.00 94.50 190 GLN A O 1
ATOM 1641 N N . ASN A 1 191 ? -2.658 -3.441 -10.114 1.00 94.44 191 ASN A N 1
ATOM 1642 C CA . ASN A 1 191 ? -1.904 -2.229 -10.451 1.00 94.44 191 ASN A CA 1
ATOM 1643 C C . ASN A 1 191 ? -0.765 -2.517 -11.436 1.00 94.44 191 ASN A C 1
ATOM 1645 O O . ASN A 1 191 ? -0.578 -1.753 -12.378 1.00 94.44 191 ASN A O 1
ATOM 1649 N N . ILE A 1 192 ? -0.043 -3.626 -11.261 1.00 95.00 192 ILE A N 1
ATOM 1650 C CA . ILE A 1 192 ? 1.017 -4.053 -12.186 1.00 95.00 192 ILE A CA 1
ATOM 1651 C C . ILE A 1 192 ? 0.433 -4.442 -13.550 1.00 95.00 192 ILE A C 1
ATOM 1653 O O . ILE A 1 192 ? 0.935 -4.012 -14.588 1.00 95.00 192 ILE A O 1
ATOM 1657 N N . LYS A 1 193 ? -0.671 -5.193 -13.570 1.00 95.06 193 LYS A N 1
ATOM 1658 C CA . LYS A 1 193 ? -1.364 -5.599 -14.798 1.00 95.06 193 LYS A CA 1
ATOM 1659 C C . LYS A 1 193 ? -1.829 -4.398 -15.621 1.00 95.06 193 LYS A C 1
ATOM 1661 O O . LYS A 1 193 ? -1.700 -4.404 -16.840 1.00 95.06 193 LYS A O 1
ATOM 1666 N N . TYR A 1 194 ? -2.352 -3.369 -14.957 1.00 96.38 194 TYR A N 1
ATOM 1667 C CA . TYR A 1 194 ? -2.832 -2.143 -15.597 1.00 96.38 194 TYR A CA 1
ATOM 1668 C C . TYR A 1 194 ? -1.794 -1.012 -15.606 1.00 96.38 194 TYR A C 1
ATOM 1670 O O . TYR A 1 194 ? -2.150 0.140 -15.859 1.00 96.38 194 TYR A O 1
ATOM 1678 N N . LEU A 1 195 ? -0.514 -1.311 -15.357 1.00 95.75 195 LEU A N 1
ATOM 1679 C CA . LEU A 1 195 ? 0.510 -0.290 -15.131 1.00 95.75 195 LEU A CA 1
ATOM 1680 C C . LEU A 1 195 ? 0.647 0.684 -16.302 1.00 95.75 195 LEU A C 1
ATOM 1682 O O . LEU A 1 195 ? 0.732 1.887 -16.076 1.00 95.75 195 LEU A O 1
ATOM 1686 N N . GLN A 1 196 ? 0.587 0.195 -17.546 1.00 95.75 196 GLN A N 1
ATOM 1687 C CA . GLN A 1 196 ? 0.628 1.056 -18.734 1.00 95.75 196 GLN A CA 1
ATOM 1688 C C . GLN A 1 196 ? -0.557 2.019 -18.802 1.00 95.75 196 GLN A C 1
ATOM 1690 O O . GLN A 1 196 ? -0.387 3.201 -19.079 1.00 95.75 196 GLN A O 1
ATOM 1695 N N . GLU A 1 197 ? -1.764 1.539 -18.528 1.00 96.19 197 GLU A N 1
ATOM 1696 C CA . GLU A 1 197 ? -2.971 2.362 -18.597 1.00 96.19 197 GLU A CA 1
ATOM 1697 C C . GLU A 1 197 ? -3.030 3.379 -17.457 1.00 96.19 197 GLU A C 1
ATOM 1699 O O . GLU A 1 197 ? -3.486 4.503 -17.667 1.00 96.19 197 GLU A O 1
ATOM 1704 N N . LEU A 1 198 ? -2.552 3.002 -16.267 1.00 94.75 198 LEU A N 1
ATOM 1705 C CA . LEU A 1 198 ? -2.378 3.910 -15.134 1.00 94.75 198 LEU A CA 1
ATOM 1706 C C . LEU A 1 198 ? -1.343 4.989 -15.461 1.00 94.75 198 LEU A C 1
ATOM 1708 O O . LEU A 1 198 ? -1.600 6.173 -15.254 1.00 94.75 198 LEU A O 1
ATOM 1712 N N . PHE A 1 199 ? -0.201 4.589 -16.022 1.00 94.38 199 PHE A N 1
ATOM 1713 C CA . PHE A 1 199 ? 0.868 5.501 -16.414 1.00 94.38 199 PHE A CA 1
ATOM 1714 C C . PHE A 1 199 ? 0.403 6.486 -17.497 1.00 94.38 199 PHE A C 1
ATOM 1716 O O . PHE A 1 199 ? 0.642 7.689 -17.403 1.00 94.38 199 PHE A O 1
ATOM 1723 N N . ASP A 1 200 ? -0.336 6.001 -18.493 1.00 92.00 200 ASP A N 1
ATOM 1724 C CA . ASP A 1 200 ? -0.889 6.825 -19.569 1.00 92.00 200 ASP A CA 1
ATOM 1725 C C . ASP A 1 200 ? -2.076 7.699 -19.118 1.00 92.00 200 ASP A C 1
ATOM 1727 O O . ASP A 1 200 ? -2.538 8.542 -19.893 1.00 92.00 200 ASP A O 1
ATOM 1731 N N . GLY A 1 201 ? -2.596 7.497 -17.902 1.00 91.94 201 GLY A N 1
ATOM 1732 C CA . GLY A 1 201 ? -3.800 8.157 -17.390 1.00 91.94 201 GLY A CA 1
ATOM 1733 C C . GLY A 1 201 ? -5.111 7.655 -18.011 1.00 91.94 201 GLY A C 1
ATOM 1734 O O . GLY A 1 201 ? -6.159 8.267 -17.813 1.00 91.94 201 GLY A O 1
ATOM 1735 N N . LYS A 1 202 ? -5.073 6.540 -18.753 1.00 94.31 202 LYS A N 1
ATOM 1736 C CA . LYS A 1 202 ? -6.251 5.866 -19.332 1.00 94.31 202 LYS A CA 1
ATOM 1737 C C . LYS A 1 202 ? -7.094 5.171 -18.260 1.00 94.31 202 LYS A C 1
ATOM 1739 O O . LYS A 1 202 ? -8.301 5.022 -18.427 1.00 94.31 202 LYS A O 1
ATOM 1744 N N . LYS A 1 203 ? -6.468 4.775 -17.148 1.00 94.12 203 LYS A N 1
ATOM 1745 C CA . LYS A 1 203 ? -7.123 4.208 -15.966 1.00 94.12 203 LYS A CA 1
ATOM 1746 C C . LYS A 1 203 ? -6.763 5.035 -14.732 1.00 94.12 203 LYS A C 1
ATOM 1748 O O . LYS A 1 203 ? -5.645 5.520 -14.609 1.00 94.12 203 LYS A O 1
ATOM 1753 N N . LYS A 1 204 ? -7.710 5.204 -13.804 1.00 90.50 204 LYS A N 1
ATOM 1754 C CA . LYS A 1 204 ? -7.483 5.922 -12.535 1.00 90.50 204 LYS A CA 1
ATOM 1755 C C . LYS A 1 204 ? -7.148 4.930 -11.422 1.00 90.50 204 LYS A C 1
ATOM 1757 O O . LYS A 1 204 ? -7.877 3.951 -11.275 1.00 90.50 204 LYS A O 1
ATOM 1762 N N . CYS A 1 205 ? -6.158 5.222 -10.575 1.00 86.69 205 CYS A N 1
ATOM 1763 C CA . CYS A 1 205 ? -5.799 4.367 -9.429 1.00 86.69 205 CYS A CA 1
ATOM 1764 C C . CYS A 1 205 ? -7.008 4.061 -8.527 1.00 86.69 205 CYS A C 1
ATOM 1766 O O . CYS A 1 205 ? -7.242 2.912 -8.161 1.00 86.69 205 CYS A O 1
ATOM 1768 N N . ASN A 1 206 ? -7.856 5.067 -8.272 1.00 86.44 206 ASN A N 1
ATOM 1769 C CA . ASN A 1 206 ? -9.070 4.907 -7.463 1.00 86.44 206 ASN A CA 1
ATOM 1770 C C . ASN A 1 206 ? -10.045 3.865 -8.029 1.00 86.44 206 ASN A C 1
ATOM 1772 O O . ASN A 1 206 ? -10.769 3.256 -7.257 1.00 86.44 206 ASN A O 1
ATOM 1776 N N . SER A 1 207 ? -10.066 3.633 -9.347 1.00 90.19 207 SER A N 1
ATOM 1777 C CA . SER A 1 207 ? -10.937 2.608 -9.947 1.00 90.19 207 SER A CA 1
ATOM 1778 C C . SER A 1 207 ? -10.468 1.178 -9.670 1.00 90.19 207 SER A C 1
ATOM 1780 O O . SER A 1 207 ? -11.270 0.254 -9.743 1.00 90.19 207 SER A O 1
ATOM 1782 N N . ILE A 1 208 ? -9.183 0.995 -9.343 1.00 90.19 208 ILE A N 1
ATOM 1783 C CA . ILE A 1 208 ? -8.631 -0.292 -8.905 1.00 90.19 208 ILE A CA 1
ATOM 1784 C C . ILE A 1 208 ? -8.829 -0.452 -7.396 1.00 90.19 208 ILE A C 1
ATOM 1786 O O . ILE A 1 208 ? -9.169 -1.536 -6.936 1.00 90.19 208 ILE A O 1
ATOM 1790 N N . LEU A 1 209 ? -8.640 0.628 -6.628 1.00 88.88 209 LEU A N 1
ATOM 1791 C CA . LEU A 1 209 ? -8.780 0.601 -5.169 1.00 88.88 209 LEU A CA 1
ATOM 1792 C C . LEU A 1 209 ? -10.245 0.494 -4.715 1.00 88.88 209 LEU A C 1
ATOM 1794 O O . LEU A 1 209 ? -10.528 -0.158 -3.712 1.00 88.88 209 LEU A O 1
ATOM 1798 N N . PHE A 1 210 ? -11.162 1.101 -5.471 1.00 89.56 210 PHE A N 1
ATOM 1799 C CA . PHE A 1 210 ? -12.602 1.127 -5.213 1.00 89.56 210 PHE A CA 1
ATOM 1800 C C . PHE A 1 210 ? -13.387 0.666 -6.451 1.00 89.56 210 PHE A C 1
ATOM 1802 O O . PHE A 1 210 ? -14.087 1.471 -7.079 1.00 89.56 210 PHE A O 1
ATOM 1809 N N . PRO A 1 211 ? -13.253 -0.609 -6.860 1.00 89.31 211 PRO A N 1
ATOM 1810 C CA . PRO A 1 211 ? -13.974 -1.126 -8.015 1.00 89.31 211 PRO A CA 1
ATOM 1811 C C . PRO A 1 211 ? -15.475 -1.031 -7.739 1.00 89.31 211 PRO A C 1
ATOM 1813 O O . PRO A 1 211 ? -15.953 -1.560 -6.741 1.00 89.31 211 PRO A O 1
ATOM 1816 N N . GLU A 1 212 ? -16.203 -0.299 -8.584 1.00 87.12 212 GLU A N 1
ATOM 1817 C CA . GLU A 1 212 ? -17.645 -0.046 -8.410 1.00 87.12 212 GLU A CA 1
ATOM 1818 C C . GLU A 1 212 ? -18.011 0.566 -7.036 1.00 87.12 212 GLU A C 1
ATOM 1820 O O . GLU A 1 212 ? -19.143 0.463 -6.574 1.00 87.12 212 GLU A O 1
ATOM 1825 N N . GLY A 1 213 ? -17.054 1.229 -6.372 1.00 84.25 213 GLY A N 1
ATOM 1826 C CA . GLY A 1 213 ? -17.232 1.785 -5.026 1.00 84.25 213 GLY A CA 1
ATOM 1827 C C . GLY A 1 213 ? -17.086 0.773 -3.882 1.00 84.25 213 GLY A C 1
ATOM 1828 O O . GLY A 1 213 ? -17.296 1.139 -2.726 1.00 84.25 213 GLY A O 1
ATOM 1829 N N . ASP A 1 214 ? -16.708 -0.476 -4.164 1.00 88.56 214 ASP A N 1
ATOM 1830 C CA . ASP A 1 214 ? -16.452 -1.492 -3.142 1.00 88.56 214 ASP A CA 1
ATOM 1831 C C . ASP A 1 214 ? -15.185 -1.163 -2.334 1.00 88.56 214 ASP A C 1
ATOM 1833 O O . ASP A 1 214 ? -14.140 -0.793 -2.868 1.00 88.56 214 ASP A O 1
ATOM 1837 N N . LEU A 1 215 ? -15.270 -1.336 -1.018 1.00 86.88 215 LEU A N 1
ATOM 1838 C CA . LEU A 1 215 ? -14.185 -1.096 -0.073 1.00 86.88 215 LEU A CA 1
ATOM 1839 C C . LEU A 1 215 ? -13.298 -2.325 0.149 1.00 86.88 215 LEU A C 1
ATOM 1841 O O . LEU A 1 215 ? -12.390 -2.242 0.971 1.00 86.88 215 LEU A O 1
ATOM 1845 N N . LYS A 1 216 ? -13.547 -3.467 -0.505 1.00 90.19 216 LYS A N 1
ATOM 1846 C CA . LYS A 1 216 ? -12.822 -4.723 -0.239 1.00 90.19 216 LYS A CA 1
ATOM 1847 C C . LYS A 1 216 ? -11.298 -4.578 -0.302 1.00 90.19 216 LYS A C 1
ATOM 1849 O O . LYS A 1 216 ? -10.623 -4.990 0.635 1.00 90.19 216 LYS A O 1
ATOM 1854 N N . TYR A 1 217 ? -10.757 -3.919 -1.332 1.00 87.50 217 TYR A N 1
ATOM 1855 C CA . TYR A 1 217 ? -9.310 -3.731 -1.475 1.00 87.50 217 TYR A CA 1
ATOM 1856 C C . TYR A 1 217 ? -8.773 -2.724 -0.463 1.00 87.50 217 TYR A C 1
ATOM 1858 O O . TYR A 1 217 ? -7.745 -2.967 0.160 1.00 87.50 217 TYR A O 1
ATOM 1866 N N . ALA A 1 218 ? -9.497 -1.629 -0.223 1.00 86.50 218 ALA A N 1
ATOM 1867 C CA . ALA A 1 218 ? -9.116 -0.665 0.802 1.00 86.50 218 ALA A CA 1
ATOM 1868 C C . ALA A 1 218 ? -9.106 -1.296 2.207 1.00 86.50 218 ALA A C 1
ATOM 1870 O O . ALA A 1 218 ? -8.164 -1.090 2.966 1.00 86.50 218 ALA A O 1
ATOM 1871 N N . LYS A 1 219 ? -10.107 -2.116 2.549 1.00 86.75 219 LYS A N 1
ATOM 1872 C CA . LYS A 1 219 ? -10.151 -2.874 3.808 1.00 86.75 219 LYS A CA 1
ATOM 1873 C C . LYS A 1 219 ? -9.013 -3.878 3.891 1.00 86.75 219 LYS A C 1
ATOM 1875 O O . LYS A 1 219 ? -8.361 -3.948 4.928 1.00 86.75 219 LYS A O 1
ATOM 1880 N N . ALA A 1 220 ? -8.738 -4.603 2.814 1.00 87.38 220 ALA A N 1
ATOM 1881 C CA . ALA A 1 220 ? -7.613 -5.523 2.763 1.00 87.38 220 ALA A CA 1
ATOM 1882 C C . ALA A 1 220 ? -6.285 -4.813 3.078 1.00 87.38 220 ALA A C 1
ATOM 1884 O O . ALA A 1 220 ? -5.530 -5.264 3.943 1.00 87.38 220 ALA A O 1
ATOM 1885 N N . LEU A 1 221 ? -6.057 -3.661 2.437 1.00 80.94 221 LEU A N 1
ATOM 1886 C CA . LEU A 1 221 ? -4.826 -2.885 2.552 1.00 80.94 221 LEU A CA 1
ATOM 1887 C C . LEU A 1 221 ? -4.681 -2.187 3.897 1.00 80.94 221 LEU A C 1
ATOM 1889 O O . LEU A 1 221 ? -3.628 -2.313 4.501 1.00 80.94 221 LEU A O 1
ATOM 1893 N N . TYR A 1 222 ? -5.699 -1.457 4.357 1.00 75.75 222 TYR A N 1
ATOM 1894 C CA . TYR A 1 222 ? -5.577 -0.528 5.489 1.00 75.75 222 TYR A CA 1
ATOM 1895 C C . TYR A 1 222 ? -6.144 -1.060 6.806 1.00 75.75 222 TYR A C 1
ATOM 1897 O O . TYR A 1 222 ? -5.908 -0.472 7.856 1.00 75.75 222 TYR A O 1
ATOM 1905 N N . LYS A 1 223 ? -6.906 -2.158 6.773 1.00 80.25 223 LYS A N 1
ATOM 1906 C CA . LYS A 1 223 ? -7.531 -2.739 7.970 1.00 80.25 223 LYS A CA 1
ATOM 1907 C C . LYS A 1 223 ? -7.076 -4.169 8.226 1.00 80.25 223 LYS A C 1
ATOM 1909 O O . LYS A 1 223 ? -6.752 -4.526 9.353 1.00 80.25 223 LYS A O 1
ATOM 1914 N N . ASN A 1 224 ? -7.040 -4.997 7.187 1.00 82.69 224 ASN A N 1
ATOM 1915 C CA . ASN A 1 224 ? -6.857 -6.438 7.325 1.00 82.69 224 ASN A CA 1
ATOM 1916 C C . ASN A 1 224 ? -5.410 -6.890 7.071 1.00 82.69 224 ASN A C 1
ATOM 1918 O O . ASN A 1 224 ? -5.191 -8.061 6.756 1.00 82.69 224 ASN A O 1
ATOM 1922 N N . ASN A 1 225 ? -4.416 -6.021 7.263 1.00 82.69 225 ASN A N 1
ATOM 1923 C CA . ASN A 1 225 ? -3.009 -6.422 7.297 1.00 82.69 225 ASN A CA 1
ATOM 1924 C C . ASN A 1 225 ? -2.430 -6.327 8.716 1.00 82.69 225 ASN A C 1
ATOM 1926 O O . ASN A 1 225 ? -2.900 -5.550 9.544 1.00 82.69 225 ASN A O 1
ATOM 1930 N N . MET A 1 226 ? -1.432 -7.155 9.007 1.00 83.56 226 MET A N 1
ATOM 1931 C CA . MET A 1 226 ? -0.834 -7.299 10.332 1.00 83.56 226 MET A CA 1
ATOM 1932 C C . MET A 1 226 ? -0.271 -5.981 10.861 1.00 83.56 226 MET A C 1
ATOM 1934 O O . MET A 1 226 ? -0.478 -5.681 12.031 1.00 83.56 226 MET A O 1
ATOM 1938 N N . VAL A 1 227 ? 0.392 -5.197 10.007 1.00 80.69 227 VAL A N 1
ATOM 1939 C CA . VAL A 1 227 ? 1.010 -3.920 10.385 1.00 80.69 227 VAL A CA 1
ATOM 1940 C C . VAL A 1 227 ? -0.048 -2.934 10.875 1.00 80.69 227 VAL A C 1
ATOM 1942 O O . VAL A 1 227 ? 0.065 -2.408 11.978 1.00 80.69 227 VAL A O 1
ATOM 1945 N N . TYR A 1 228 ? -1.117 -2.725 10.105 1.00 82.81 228 TYR A N 1
ATOM 1946 C CA . TYR A 1 228 ? -2.189 -1.815 10.503 1.00 82.81 228 TYR A CA 1
ATOM 1947 C C . TYR A 1 228 ? -3.011 -2.360 11.663 1.00 82.81 228 TYR A C 1
ATOM 1949 O O . TYR A 1 228 ? -3.389 -1.579 12.527 1.00 82.81 228 TYR A O 1
ATOM 1957 N N . ARG A 1 229 ? -3.252 -3.676 11.754 1.00 85.31 229 ARG A N 1
ATOM 1958 C CA . ARG A 1 229 ? -3.909 -4.240 12.944 1.00 85.31 229 ARG A CA 1
ATOM 1959 C C . ARG A 1 229 ? -3.080 -3.986 14.208 1.00 85.31 229 ARG A C 1
ATOM 1961 O O . ARG A 1 229 ? -3.637 -3.533 15.202 1.00 85.31 229 ARG A O 1
ATOM 1968 N N . TYR A 1 230 ? -1.765 -4.200 14.139 1.00 82.62 230 TYR A N 1
ATOM 1969 C CA . TYR A 1 230 ? -0.829 -3.918 15.228 1.00 82.62 230 TYR A CA 1
ATOM 1970 C C . TYR A 1 230 ? -0.845 -2.434 15.623 1.00 82.62 230 TYR A C 1
ATOM 1972 O O . TYR A 1 230 ? -1.036 -2.112 16.794 1.00 82.62 230 TYR A O 1
ATOM 1980 N N . ILE A 1 231 ? -0.716 -1.521 14.655 1.00 83.06 231 ILE A N 1
ATOM 1981 C CA . ILE A 1 231 ? -0.733 -0.074 14.922 1.00 83.06 231 ILE A CA 1
AT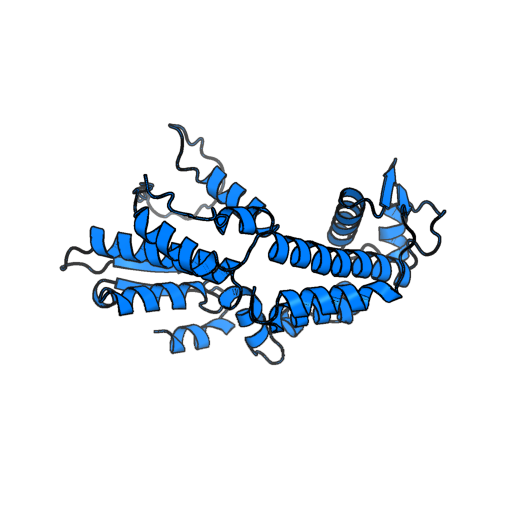OM 1982 C C . ILE A 1 231 ? -2.087 0.354 15.501 1.00 83.06 231 ILE A C 1
ATOM 1984 O O . ILE A 1 231 ? -2.128 1.063 16.504 1.00 83.06 231 ILE A O 1
ATOM 1988 N N . ASN A 1 232 ? -3.198 -0.112 14.930 1.00 88.94 232 ASN A N 1
ATOM 1989 C CA . ASN A 1 232 ? -4.534 0.246 15.402 1.00 88.94 232 ASN A CA 1
ATOM 1990 C C . ASN A 1 232 ? -4.808 -0.303 16.809 1.00 88.94 232 ASN A C 1
ATOM 1992 O O . ASN A 1 232 ? -5.486 0.359 17.591 1.00 88.94 232 ASN A O 1
ATOM 1996 N N . ASP A 1 233 ? -4.262 -1.471 17.160 1.00 86.56 233 ASP A N 1
ATOM 1997 C CA . ASP A 1 233 ? -4.292 -1.996 18.527 1.00 86.56 233 ASP A CA 1
ATOM 1998 C C . ASP A 1 233 ? -3.536 -1.079 19.506 1.00 86.56 233 ASP A C 1
ATOM 2000 O O . ASP A 1 233 ? -4.044 -0.788 20.591 1.00 86.56 233 ASP A O 1
ATOM 2004 N N . LEU A 1 234 ? -2.348 -0.589 19.130 1.00 83.88 234 LEU A N 1
ATOM 2005 C CA . LEU A 1 234 ? -1.570 0.348 19.953 1.00 83.88 234 LEU A CA 1
ATOM 2006 C C . LEU A 1 234 ? -2.268 1.704 20.118 1.00 83.88 234 LEU A C 1
ATOM 2008 O O . LEU A 1 234 ? -2.286 2.262 21.220 1.00 83.88 234 LEU A O 1
ATOM 2012 N N . VAL A 1 235 ? -2.875 2.222 19.047 1.00 88.81 235 VAL A N 1
ATOM 2013 C CA . VAL A 1 235 ? -3.683 3.448 19.099 1.00 88.81 235 VAL A CA 1
ATOM 2014 C C . VAL A 1 235 ? -4.878 3.242 20.028 1.00 88.81 235 VAL A C 1
ATOM 2016 O O . VAL A 1 235 ? -5.104 4.057 20.920 1.00 88.81 235 VAL A O 1
ATOM 2019 N N . ALA A 1 236 ? -5.601 2.128 19.885 1.00 91.69 236 ALA A N 1
ATOM 2020 C CA . ALA A 1 236 ? -6.747 1.806 20.727 1.00 91.69 236 ALA A CA 1
ATOM 2021 C C . ALA A 1 236 ? -6.372 1.693 22.212 1.00 91.69 236 ALA A C 1
ATOM 2023 O O . ALA A 1 236 ? -7.090 2.227 23.053 1.00 91.69 236 ALA A O 1
ATOM 2024 N N . ILE A 1 237 ? -5.234 1.068 22.542 1.00 87.38 237 ILE A N 1
ATOM 2025 C CA . ILE A 1 237 ? -4.707 1.014 23.918 1.00 87.38 237 ILE A CA 1
ATOM 2026 C C . ILE A 1 237 ? -4.443 2.413 24.452 1.00 87.38 237 ILE A C 1
ATOM 2028 O O . ILE A 1 237 ? -4.936 2.757 25.520 1.00 87.38 237 ILE A O 1
ATOM 2032 N N . THR A 1 238 ? -3.695 3.219 23.700 1.00 86.06 238 THR A N 1
ATOM 2033 C CA . THR A 1 238 ? -3.307 4.570 24.124 1.00 86.06 238 THR A CA 1
ATOM 2034 C C . THR A 1 238 ? -4.524 5.432 24.420 1.00 86.06 238 THR A C 1
ATOM 2036 O O . THR A 1 238 ? -4.577 6.098 25.452 1.00 86.06 238 THR A O 1
ATOM 2039 N N . ILE A 1 239 ? -5.519 5.399 23.530 1.00 91.06 239 ILE A N 1
ATOM 2040 C CA . ILE A 1 239 ? -6.764 6.142 23.713 1.00 91.06 239 ILE A CA 1
ATOM 2041 C C . ILE A 1 239 ? -7.533 5.615 24.925 1.00 91.06 239 ILE A C 1
ATOM 2043 O O . ILE A 1 239 ? -7.990 6.413 25.736 1.00 91.06 239 ILE A O 1
ATOM 2047 N N . SER A 1 240 ? -7.640 4.297 25.089 1.00 91.50 240 SER A N 1
ATOM 2048 C CA . SER A 1 240 ? -8.350 3.711 26.228 1.00 91.50 240 SER A CA 1
ATOM 2049 C C . SER A 1 240 ? -7.701 4.064 27.569 1.00 91.50 240 SER A C 1
ATOM 2051 O O . SER A 1 240 ? -8.383 4.464 28.511 1.00 91.50 240 SER A O 1
ATOM 2053 N N . ASP A 1 241 ? -6.372 3.983 27.650 1.00 87.31 241 ASP A N 1
ATOM 2054 C CA . ASP A 1 241 ? -5.609 4.319 28.855 1.00 87.31 241 ASP A CA 1
ATOM 2055 C C . ASP A 1 241 ? -5.696 5.822 29.172 1.00 87.31 241 ASP A C 1
ATOM 2057 O O . ASP A 1 241 ? -5.821 6.204 30.338 1.00 87.31 241 ASP A O 1
ATOM 2061 N N . TYR A 1 242 ? -5.725 6.681 28.145 1.00 88.69 242 TYR A N 1
ATOM 2062 C CA . TYR A 1 242 ? -6.028 8.102 28.315 1.00 88.69 242 TYR A CA 1
ATOM 2063 C C . TYR A 1 242 ? -7.433 8.311 28.887 1.00 88.69 242 TYR A C 1
ATOM 2065 O O . TYR A 1 242 ? -7.598 9.053 29.856 1.00 88.69 242 TYR A O 1
ATOM 2073 N N . VAL A 1 243 ? -8.440 7.630 28.333 1.00 90.88 243 VAL A N 1
ATOM 2074 C CA . VAL A 1 243 ? -9.824 7.764 28.797 1.00 90.88 243 VAL A CA 1
ATOM 2075 C C . VAL A 1 243 ? -9.946 7.349 30.259 1.00 90.88 243 VAL A C 1
ATOM 2077 O O . VAL A 1 243 ? -10.393 8.162 31.058 1.00 90.88 243 VAL A O 1
ATOM 2080 N N . LYS A 1 244 ? -9.431 6.175 30.647 1.00 88.81 244 LYS A N 1
ATOM 2081 C CA . LYS A 1 244 ? -9.435 5.707 32.049 1.00 88.81 244 LYS A CA 1
ATOM 2082 C C . LYS A 1 244 ? -8.803 6.695 33.022 1.00 88.81 244 LYS A C 1
ATOM 2084 O O . LYS A 1 244 ? -9.251 6.818 34.157 1.00 88.81 244 LYS A O 1
ATOM 2089 N N . LYS A 1 245 ? -7.709 7.339 32.611 1.00 86.50 245 LYS A N 1
ATOM 2090 C CA . LYS A 1 245 ? -6.934 8.218 33.489 1.00 86.50 245 LYS A CA 1
ATOM 2091 C C . LYS A 1 245 ? -7.607 9.573 33.699 1.00 86.50 245 LYS A C 1
ATOM 2093 O O . LYS A 1 245 ? -7.462 10.150 34.774 1.00 86.50 245 LYS A O 1
ATOM 2098 N N . TYR A 1 246 ? -8.290 10.089 32.680 1.00 85.38 246 TYR A N 1
ATOM 2099 C CA . TYR A 1 246 ? -8.754 11.477 32.659 1.00 85.38 246 TYR A CA 1
ATOM 2100 C C . TYR A 1 246 ? -10.279 11.636 32.612 1.00 85.38 246 TYR A C 1
ATOM 2102 O O . TYR A 1 246 ? -10.765 12.757 32.772 1.00 85.38 246 TYR A O 1
ATOM 2110 N N . SER A 1 247 ? -11.052 10.560 32.437 1.00 83.19 247 SER A N 1
ATOM 2111 C CA . SER A 1 247 ? -12.507 10.613 32.577 1.00 83.19 247 SER A CA 1
ATOM 2112 C C . SER A 1 247 ? -12.862 10.875 34.040 1.00 83.19 247 SER A C 1
ATOM 2114 O O . SER A 1 247 ? -12.600 10.050 34.914 1.00 83.19 247 SER A O 1
ATOM 2116 N N . SER A 1 248 ? -13.449 12.034 34.329 1.00 70.31 248 SER A N 1
ATOM 2117 C CA . SER A 1 248 ? -13.795 12.444 35.695 1.00 70.31 248 SER A CA 1
ATOM 2118 C C . SER A 1 248 ? -15.257 12.166 36.064 1.00 70.31 248 SER A C 1
ATOM 2120 O O . SER A 1 248 ? -15.771 12.768 37.004 1.00 70.31 248 SER A O 1
ATOM 2122 N N . GLY A 1 249 ? -15.955 11.298 35.318 1.00 65.50 249 GLY A N 1
ATOM 2123 C CA . GLY A 1 249 ? -17.369 10.934 35.510 1.00 65.50 249 GLY A CA 1
ATOM 2124 C C . GLY A 1 249 ? -18.379 12.071 35.279 1.00 65.50 249 GLY A C 1
ATOM 2125 O O . GLY A 1 249 ? -19.564 11.820 35.089 1.00 65.50 249 GLY A O 1
ATOM 2126 N N . ILE A 1 250 ? -17.929 13.330 35.277 1.00 65.56 250 ILE A N 1
ATOM 2127 C CA . ILE A 1 250 ? -18.763 14.528 35.102 1.00 65.56 250 ILE A CA 1
ATOM 2128 C C . ILE A 1 250 ? -18.675 15.054 33.661 1.00 65.56 250 ILE A C 1
ATOM 2130 O O . ILE A 1 250 ? -19.655 15.580 33.139 1.00 65.56 250 ILE A O 1
ATOM 2134 N N . ASN A 1 251 ? -17.526 14.894 32.994 1.00 79.38 251 ASN A N 1
ATOM 2135 C CA . ASN A 1 251 ? -17.304 15.373 31.629 1.00 79.38 251 ASN A CA 1
ATOM 2136 C C . ASN A 1 251 ? -16.797 14.255 30.717 1.00 79.38 251 ASN A C 1
ATOM 2138 O O . ASN A 1 251 ? -15.767 13.644 30.998 1.00 79.38 251 ASN A O 1
ATOM 2142 N N . LYS A 1 252 ? -17.478 14.063 29.579 1.00 87.38 252 LYS A N 1
ATOM 2143 C CA . LYS A 1 252 ? -17.029 13.148 28.524 1.00 87.38 252 LYS A CA 1
ATOM 2144 C C . LYS A 1 252 ? -15.793 13.689 27.807 1.00 87.38 252 LYS A C 1
ATOM 2146 O O . LYS A 1 252 ? -15.743 14.869 27.446 1.00 87.38 252 LYS A O 1
ATOM 2151 N N . ILE A 1 253 ? -14.844 12.809 27.511 1.00 90.94 253 ILE A N 1
ATOM 2152 C CA . ILE A 1 253 ? -13.676 13.113 26.679 1.00 90.94 253 ILE A CA 1
ATOM 2153 C C . ILE A 1 253 ? -14.113 13.213 25.217 1.00 90.94 253 ILE A C 1
ATOM 2155 O O . ILE A 1 253 ? -14.764 12.319 24.684 1.00 90.94 253 ILE A O 1
ATOM 2159 N N . LYS A 1 254 ? -13.752 14.305 24.539 1.00 92.56 254 LYS A N 1
ATOM 2160 C CA . LYS A 1 254 ? -14.093 14.527 23.126 1.00 92.56 254 LYS A CA 1
ATOM 2161 C C . LYS A 1 254 ? -12.927 14.098 22.242 1.00 92.56 254 LYS A C 1
ATOM 2163 O O . LYS A 1 254 ? -11.842 14.659 22.358 1.00 92.56 254 LYS A O 1
ATOM 2168 N N . ILE A 1 255 ? -13.163 13.146 21.347 1.00 92.75 255 ILE A N 1
ATOM 2169 C CA . ILE A 1 255 ? -12.163 12.605 20.422 1.00 92.75 255 ILE A CA 1
ATOM 2170 C C . ILE A 1 255 ? -12.553 13.014 19.001 1.00 92.75 255 ILE A C 1
ATOM 2172 O O . ILE A 1 255 ? -13.701 12.833 18.604 1.00 92.75 255 ILE A O 1
ATOM 2176 N N . LEU A 1 256 ? -11.613 13.570 18.236 1.00 94.00 256 LEU A N 1
ATOM 2177 C CA . LEU A 1 256 ? -11.787 13.915 16.824 1.00 94.00 256 LEU A CA 1
ATOM 2178 C C . LEU A 1 256 ? -10.784 13.118 15.987 1.00 94.00 256 LEU A C 1
ATOM 2180 O O . LEU A 1 256 ? -9.580 13.293 16.148 1.00 94.00 256 LEU A O 1
ATOM 2184 N N . GLU A 1 257 ? -11.277 12.291 15.071 1.00 93.19 257 GLU A N 1
ATOM 2185 C CA . GLU A 1 257 ? -10.452 11.578 14.096 1.00 93.19 257 GLU A CA 1
ATOM 2186 C C . GLU A 1 257 ? -10.480 12.312 12.753 1.00 93.19 257 GLU A C 1
ATOM 2188 O O . GLU A 1 257 ? -11.554 12.569 12.201 1.00 93.19 257 GLU A O 1
ATOM 2193 N N . ILE A 1 258 ? -9.303 12.662 12.231 1.00 93.31 258 ILE A N 1
ATOM 2194 C CA . ILE A 1 258 ? -9.136 13.387 10.965 1.00 93.31 258 ILE A CA 1
ATOM 2195 C C . ILE A 1 258 ? -8.682 12.404 9.888 1.00 93.31 258 ILE A C 1
ATOM 2197 O O . ILE A 1 258 ? -7.684 11.715 10.074 1.00 93.31 258 ILE A O 1
ATOM 2201 N N . GLY A 1 259 ? -9.376 12.383 8.747 1.00 89.62 259 GLY A N 1
ATOM 2202 C CA . GLY A 1 259 ? -9.020 11.497 7.632 1.00 89.62 259 GLY A CA 1
ATOM 2203 C C . GLY A 1 259 ? -9.286 10.030 7.954 1.00 89.62 259 GLY A C 1
ATOM 2204 O O . GLY A 1 259 ? -8.490 9.158 7.615 1.00 89.62 259 GLY A O 1
ATOM 2205 N N . ALA A 1 260 ? -10.391 9.768 8.650 1.00 88.88 260 ALA A N 1
ATOM 2206 C CA . ALA A 1 260 ? -10.715 8.451 9.174 1.00 88.88 260 ALA A CA 1
ATOM 2207 C C . ALA A 1 260 ? -11.002 7.409 8.064 1.00 88.88 260 ALA A C 1
ATOM 2209 O O . ALA A 1 260 ? -10.912 6.200 8.293 1.00 88.88 260 ALA A O 1
ATOM 2210 N N . GLY A 1 261 ? -11.270 7.851 6.827 1.00 89.38 261 GLY A N 1
ATOM 2211 C CA . GLY A 1 261 ? -11.219 7.018 5.626 1.00 89.38 261 GLY A CA 1
ATOM 2212 C C . GLY A 1 261 ? -12.174 5.825 5.641 1.00 89.38 261 GLY A C 1
ATOM 2213 O O . GLY A 1 261 ? -13.375 5.963 5.494 1.00 89.38 261 GLY A O 1
ATOM 2214 N N . ILE A 1 262 ? -11.663 4.605 5.759 1.00 88.44 262 ILE A N 1
ATOM 2215 C CA . ILE A 1 262 ? -12.523 3.408 5.848 1.00 88.44 262 ILE A CA 1
ATOM 2216 C C . ILE A 1 262 ? -12.874 3.022 7.294 1.00 88.44 262 ILE A C 1
ATOM 2218 O O . ILE A 1 262 ? -13.413 1.938 7.519 1.00 88.44 262 ILE A O 1
ATOM 2222 N N . GLY A 1 263 ? -12.514 3.861 8.265 1.00 89.56 263 GLY A N 1
ATOM 2223 C CA . GLY A 1 263 ? -12.725 3.648 9.693 1.00 89.56 263 GLY A CA 1
ATOM 2224 C C . GLY A 1 263 ? -11.907 2.506 10.290 1.00 89.56 263 GLY A C 1
ATOM 2225 O O . GLY A 1 263 ? -12.352 1.863 11.234 1.00 89.56 263 GLY A O 1
ATOM 2226 N N . ALA A 1 264 ? -10.729 2.204 9.731 1.00 89.31 264 ALA A N 1
ATOM 2227 C CA . ALA A 1 264 ? -9.891 1.105 10.218 1.00 89.31 264 ALA A CA 1
ATOM 2228 C C . ALA A 1 264 ? -9.415 1.342 11.661 1.00 89.31 264 ALA A C 1
ATOM 2230 O O . ALA A 1 264 ? -9.500 0.438 12.491 1.00 89.31 264 ALA A O 1
ATOM 2231 N N . THR A 1 265 ? -8.945 2.556 11.954 1.00 91.44 265 THR A N 1
ATOM 2232 C CA . THR A 1 265 ? -8.541 2.974 13.302 1.00 91.44 265 THR A CA 1
ATOM 2233 C C . THR A 1 265 ? -9.762 3.183 14.189 1.00 91.44 265 THR A C 1
ATOM 2235 O O . THR A 1 265 ? -9.780 2.682 15.314 1.00 91.44 265 THR A O 1
ATOM 2238 N N . THR A 1 266 ? -10.804 3.840 13.661 1.00 93.12 266 THR A N 1
ATOM 2239 C CA . THR A 1 266 ? -12.102 4.023 14.326 1.00 93.12 266 THR A CA 1
ATOM 2240 C C . THR A 1 266 ? -12.625 2.712 14.910 1.00 93.12 266 THR A C 1
ATOM 2242 O O . THR A 1 266 ? -12.912 2.645 16.102 1.00 93.12 266 THR A O 1
ATOM 2245 N N . ASP A 1 267 ? -12.681 1.649 14.101 1.00 92.06 267 ASP A N 1
ATOM 2246 C CA . ASP A 1 267 ? -13.191 0.338 14.509 1.00 92.06 267 ASP A CA 1
ATOM 2247 C C . ASP A 1 267 ? -12.420 -0.232 15.704 1.00 92.06 267 ASP A C 1
ATOM 2249 O O . ASP A 1 267 ? -13.027 -0.709 16.664 1.00 92.06 267 ASP A O 1
ATOM 2253 N N . SER A 1 268 ? -11.085 -0.177 15.670 1.00 92.25 268 SER A N 1
ATOM 2254 C CA . SER A 1 268 ? -10.251 -0.690 16.761 1.00 92.25 268 SER A CA 1
ATOM 2255 C C . SER A 1 268 ? -10.422 0.121 18.044 1.00 92.25 268 SER A C 1
ATOM 2257 O O . SER A 1 268 ? -10.518 -0.461 19.126 1.00 92.25 268 SER A O 1
ATOM 2259 N N . VAL A 1 269 ? -10.490 1.451 17.934 1.00 94.50 269 VAL A N 1
ATOM 2260 C CA . VAL A 1 269 ? -10.665 2.339 19.090 1.00 94.50 269 VAL A CA 1
ATOM 2261 C C . VAL A 1 269 ? -12.044 2.140 19.716 1.00 94.50 269 VAL A C 1
ATOM 2263 O O . VAL A 1 269 ? -12.130 1.888 20.916 1.00 94.50 269 VAL A O 1
ATOM 2266 N N . LEU A 1 270 ? -13.117 2.187 18.921 1.00 94.31 270 LEU A N 1
ATOM 2267 C CA . LEU A 1 270 ? -14.483 2.008 19.419 1.00 94.31 270 LEU A CA 1
ATOM 2268 C C . LEU A 1 270 ? -14.678 0.623 20.032 1.00 94.31 270 LEU A C 1
ATOM 2270 O O . LEU A 1 270 ? -15.210 0.523 21.136 1.00 94.31 270 LEU A O 1
ATOM 2274 N N . LYS A 1 271 ? -14.186 -0.438 19.376 1.00 93.88 271 LYS A N 1
ATOM 2275 C CA . LYS A 1 271 ? -14.254 -1.795 19.927 1.00 93.88 271 LYS A CA 1
ATOM 2276 C C . LYS A 1 271 ? -13.596 -1.859 21.304 1.00 93.88 271 LYS A C 1
ATOM 2278 O O . LYS A 1 271 ? -14.186 -2.405 22.228 1.00 93.88 271 LYS A O 1
ATOM 2283 N N . ARG A 1 272 ? -12.393 -1.298 21.452 1.00 94.00 272 ARG A N 1
ATOM 2284 C CA . ARG A 1 272 ? -11.667 -1.338 22.725 1.00 94.00 272 ARG A CA 1
ATOM 2285 C C . ARG A 1 272 ? -12.388 -0.564 23.825 1.00 94.00 272 ARG A C 1
ATOM 2287 O O . ARG A 1 272 ? -12.490 -1.067 24.939 1.00 94.00 272 ARG A O 1
ATOM 2294 N N . LEU A 1 273 ? -12.906 0.622 23.507 1.00 94.12 273 LEU A N 1
ATOM 2295 C CA . LEU A 1 273 ? -13.687 1.422 24.451 1.00 94.12 273 LEU A CA 1
ATOM 2296 C C . LEU A 1 273 ? -14.963 0.690 24.888 1.00 94.12 273 LEU A C 1
ATOM 2298 O O . LEU A 1 273 ? -15.319 0.753 26.059 1.00 94.12 273 LEU A O 1
ATOM 2302 N N . ILE A 1 274 ? -15.628 -0.037 23.986 1.00 94.81 274 ILE A N 1
ATOM 2303 C CA . ILE A 1 274 ? -16.788 -0.877 24.322 1.00 94.81 274 ILE A CA 1
ATOM 2304 C C . ILE A 1 274 ? -16.370 -2.054 25.211 1.00 94.81 274 ILE A C 1
ATOM 2306 O O . ILE A 1 274 ? -16.957 -2.244 26.272 1.00 94.81 274 ILE A O 1
ATOM 2310 N N . ASP A 1 275 ? -15.343 -2.813 24.813 1.00 94.69 275 ASP A N 1
ATOM 2311 C CA . ASP A 1 275 ? -14.861 -3.988 25.554 1.00 94.69 275 ASP A CA 1
ATOM 2312 C C . ASP A 1 275 ? -14.452 -3.636 27.001 1.00 94.69 275 ASP A C 1
ATOM 2314 O O . ASP A 1 275 ? -14.561 -4.466 27.902 1.00 94.69 275 ASP A O 1
ATOM 2318 N N . GLU A 1 276 ? -13.975 -2.408 27.231 1.00 93.62 276 GLU A N 1
ATOM 2319 C CA . GLU A 1 276 ? -13.550 -1.913 28.544 1.00 93.62 276 GLU A CA 1
ATOM 2320 C C . GLU A 1 276 ? -14.614 -1.078 29.281 1.00 93.62 276 GLU A C 1
ATOM 2322 O O . GLU A 1 276 ? -14.325 -0.557 30.356 1.00 93.62 276 GLU A O 1
ATOM 2327 N N . ASN A 1 277 ? -15.842 -0.981 28.755 1.00 94.19 277 ASN A N 1
ATOM 2328 C CA . ASN A 1 277 ? -16.948 -0.183 29.311 1.00 94.19 277 ASN A CA 1
ATOM 2329 C C . ASN A 1 277 ? -16.633 1.320 29.468 1.00 94.19 277 ASN A C 1
ATOM 2331 O O . ASN A 1 277 ? -17.047 1.958 30.430 1.00 94.19 277 ASN A O 1
ATOM 2335 N N . LEU A 1 278 ? -15.899 1.892 28.514 1.00 93.06 278 LEU A N 1
ATOM 2336 C CA . LEU A 1 278 ? -15.499 3.305 28.473 1.00 93.06 278 LEU A CA 1
ATOM 2337 C C . LEU A 1 278 ? -16.235 4.111 27.400 1.00 93.06 278 LEU A C 1
ATOM 2339 O O . LEU A 1 278 ? -16.005 5.310 27.261 1.00 93.06 278 LEU A O 1
ATOM 2343 N N . ILE A 1 279 ? -17.100 3.473 26.608 1.00 92.44 279 ILE A N 1
ATOM 2344 C CA . ILE A 1 279 ? -17.784 4.140 25.494 1.00 92.44 279 ILE A CA 1
ATOM 2345 C C . ILE A 1 279 ? -18.676 5.302 25.963 1.00 92.44 279 ILE A C 1
ATOM 2347 O O . ILE A 1 279 ? -18.784 6.318 25.279 1.00 92.44 279 ILE A O 1
ATOM 2351 N N . ASP A 1 280 ? -19.246 5.201 27.166 1.00 92.00 280 ASP A N 1
ATOM 2352 C CA . ASP A 1 280 ? -20.079 6.255 27.745 1.00 92.00 280 ASP A CA 1
ATOM 2353 C C . ASP A 1 280 ? -19.270 7.465 28.232 1.00 92.00 280 ASP A C 1
ATOM 2355 O O . ASP A 1 280 ? -19.815 8.570 28.301 1.00 92.00 280 ASP A O 1
ATOM 2359 N N . GLU A 1 281 ? -17.967 7.294 28.463 1.00 92.69 281 GLU A N 1
ATOM 2360 C CA . GLU A 1 281 ? -17.040 8.346 28.896 1.00 92.69 281 GLU A CA 1
ATOM 2361 C C . GLU A 1 281 ? -16.537 9.211 27.732 1.00 92.69 281 GLU A C 1
ATOM 2363 O O . GLU A 1 281 ? -15.823 10.193 27.949 1.00 92.69 281 GLU A O 1
ATOM 2368 N N . VAL A 1 282 ? -16.898 8.880 26.486 1.00 92.94 282 VAL A N 1
ATOM 2369 C CA . VAL A 1 282 ? -16.381 9.562 25.296 1.00 92.94 282 VAL A CA 1
ATOM 2370 C C . VAL A 1 282 ? -17.470 10.155 24.401 1.00 92.94 282 VAL A C 1
ATOM 2372 O O . VAL A 1 282 ? -18.611 9.703 24.341 1.00 92.94 282 VAL A O 1
ATOM 2375 N N . LEU A 1 283 ? -17.086 11.187 23.654 1.00 91.81 283 LEU A N 1
ATOM 2376 C CA . LEU A 1 283 ? -17.777 11.675 22.468 1.00 91.81 283 LEU A CA 1
ATOM 2377 C C . LEU A 1 283 ? -16.813 11.553 21.286 1.00 91.81 283 LEU A C 1
ATOM 2379 O O . LEU A 1 283 ? -15.883 12.351 21.166 1.00 91.81 283 LEU A O 1
ATOM 2383 N N . TYR A 1 284 ? -17.033 10.564 20.422 1.00 92.88 284 TYR A N 1
ATOM 2384 C CA . TYR A 1 284 ? -16.176 10.303 19.266 1.00 92.88 284 TYR A CA 1
ATOM 2385 C C . TYR A 1 284 ? -16.721 10.981 18.007 1.00 92.88 284 TYR A C 1
ATOM 2387 O O . TYR A 1 284 ? -17.876 10.783 17.631 1.00 92.88 284 TYR A O 1
ATOM 2395 N N . LYS A 1 285 ? -15.888 11.771 17.330 1.00 91.25 285 LYS A N 1
ATOM 2396 C CA . LYS A 1 285 ? -16.219 12.434 16.071 1.00 91.25 285 LYS A CA 1
ATOM 2397 C C . LYS A 1 285 ? -15.303 11.946 14.960 1.00 91.25 285 LYS A C 1
ATOM 2399 O O . LYS A 1 285 ? -14.136 12.314 14.884 1.00 91.25 285 LYS A O 1
ATOM 2404 N N . TYR A 1 286 ? -15.886 11.167 14.064 1.00 91.31 286 TYR A N 1
ATOM 2405 C CA . TYR A 1 286 ? -15.281 10.740 12.813 1.00 91.31 286 TYR A CA 1
ATOM 2406 C C . TYR A 1 286 ? -15.343 11.864 11.773 1.00 91.31 286 TYR A C 1
ATOM 2408 O O . TYR A 1 286 ? -16.420 12.425 11.542 1.00 91.31 286 TYR A O 1
ATOM 2416 N N . THR A 1 287 ? -14.230 12.176 11.104 1.00 89.44 287 THR A N 1
ATOM 2417 C CA . THR A 1 287 ? -14.218 13.129 9.985 1.00 89.44 287 THR A CA 1
ATOM 2418 C C . THR A 1 287 ? -13.364 12.657 8.817 1.00 89.44 287 THR A C 1
ATOM 2420 O O . THR A 1 287 ? -12.312 12.045 8.986 1.00 89.44 287 THR A O 1
ATOM 2423 N N . ASP A 1 288 ? -13.816 12.988 7.611 1.00 91.06 288 ASP A N 1
ATOM 2424 C CA . ASP A 1 288 ? -13.063 12.799 6.378 1.00 91.06 288 ASP A CA 1
ATOM 2425 C C . ASP A 1 288 ? -13.412 13.916 5.386 1.00 91.06 288 ASP A C 1
ATOM 2427 O O . ASP A 1 288 ? -14.535 14.432 5.400 1.00 91.06 288 ASP A O 1
ATOM 2431 N N . ILE A 1 289 ? -12.454 14.288 4.533 1.00 89.81 289 ILE A N 1
ATOM 2432 C CA . ILE A 1 289 ? -12.667 15.270 3.461 1.00 89.81 289 ILE A CA 1
ATOM 2433 C C . ILE A 1 289 ? -13.583 14.713 2.362 1.00 89.81 289 ILE A C 1
ATOM 2435 O O . ILE A 1 289 ? -14.271 15.465 1.674 1.00 89.81 289 ILE A O 1
ATOM 2439 N N . SER A 1 290 ? -13.598 13.390 2.192 1.00 84.88 290 SER A N 1
ATOM 2440 C CA . SER A 1 290 ? -14.368 12.699 1.173 1.00 84.88 290 SER A CA 1
ATOM 2441 C C . SER A 1 290 ? -15.713 12.222 1.715 1.00 84.88 290 SER A C 1
ATOM 2443 O O . SER A 1 290 ? -15.801 11.322 2.554 1.00 84.88 290 SER A O 1
ATOM 2445 N N . ASN A 1 291 ? -16.793 12.744 1.129 1.00 85.69 291 ASN A N 1
ATOM 2446 C CA . ASN A 1 291 ? -18.163 12.305 1.420 1.00 85.69 291 ASN A CA 1
ATOM 2447 C C . ASN A 1 291 ? -18.404 10.816 1.104 1.00 85.69 291 ASN A C 1
ATOM 2449 O O . ASN A 1 291 ? -19.361 10.230 1.608 1.00 85.69 291 ASN A O 1
ATOM 2453 N N . PHE A 1 292 ? -17.538 10.192 0.294 1.00 84.50 292 PHE A N 1
ATOM 2454 C CA . PHE A 1 292 ? -17.595 8.763 -0.033 1.00 84.50 292 PHE A CA 1
ATOM 2455 C C . PHE A 1 292 ? -17.587 7.870 1.217 1.00 84.50 292 PHE A C 1
ATOM 2457 O O . PHE A 1 292 ? -18.213 6.814 1.227 1.00 84.50 292 PHE A O 1
ATOM 2464 N N . PHE A 1 293 ? -16.930 8.311 2.291 1.00 84.88 293 PHE A N 1
ATOM 2465 C CA . PHE A 1 293 ? -16.760 7.522 3.507 1.00 84.88 293 PHE A CA 1
ATOM 2466 C C . PHE A 1 293 ? -17.849 7.741 4.567 1.00 84.88 293 PHE A C 1
ATOM 2468 O O . PHE A 1 293 ? -17.901 7.026 5.566 1.00 84.88 293 PHE A O 1
ATOM 2475 N N . TYR A 1 294 ? -18.778 8.675 4.359 1.00 82.75 294 TYR A N 1
ATOM 2476 C CA . TYR A 1 294 ? -19.832 8.960 5.340 1.00 82.75 294 TYR A CA 1
ATOM 2477 C C . TYR A 1 294 ? -20.763 7.762 5.613 1.00 82.75 294 TYR A C 1
ATOM 2479 O O . TYR A 1 294 ? -21.133 7.555 6.771 1.00 82.75 294 TYR A O 1
ATOM 2487 N N . PRO A 1 295 ? -21.126 6.924 4.618 1.00 82.00 295 PRO A N 1
ATOM 2488 C CA . PRO A 1 295 ? -21.878 5.698 4.881 1.00 82.00 295 PRO A CA 1
ATOM 2489 C C . PRO A 1 295 ? -21.121 4.674 5.737 1.00 82.00 295 PRO A C 1
ATOM 2491 O O . PRO A 1 295 ? -21.762 3.847 6.380 1.00 82.00 295 PRO A O 1
ATOM 2494 N N . VAL A 1 296 ? -19.782 4.704 5.740 1.00 76.81 296 VAL A N 1
ATOM 2495 C CA . VAL A 1 296 ? -18.947 3.820 6.572 1.00 76.81 296 VAL A CA 1
ATOM 2496 C C . VAL A 1 296 ? -19.056 4.236 8.032 1.00 76.81 296 VAL A C 1
ATOM 2498 O O . VAL A 1 296 ? -19.409 3.411 8.869 1.00 76.81 296 VAL A O 1
ATOM 2501 N N . CYS A 1 297 ? -18.881 5.532 8.298 1.00 71.19 297 CYS A N 1
ATOM 2502 C CA . CYS A 1 297 ? -19.043 6.134 9.621 1.00 71.19 297 CYS A CA 1
ATOM 2503 C C . CYS A 1 297 ? -20.398 5.783 10.261 1.00 71.19 297 CYS A C 1
ATOM 2505 O O . CYS A 1 297 ? -20.445 5.286 11.382 1.00 71.19 297 CYS A O 1
ATOM 2507 N N . LYS A 1 298 ? -21.505 5.926 9.516 1.00 68.19 298 LYS A N 1
ATOM 2508 C CA . LYS A 1 298 ? -22.862 5.616 10.016 1.00 68.19 298 LYS A CA 1
ATOM 2509 C C . LYS A 1 298 ? -23.101 4.151 10.399 1.00 68.19 298 LYS A C 1
ATOM 2511 O O . LYS A 1 298 ? -24.129 3.856 10.992 1.00 68.19 298 LYS A O 1
ATOM 2516 N N . LYS A 1 299 ? -22.241 3.218 9.982 1.00 67.44 299 LYS A N 1
ATOM 2517 C CA . LYS A 1 299 ? -22.351 1.802 10.372 1.00 67.44 299 LYS A CA 1
ATOM 2518 C C . LYS A 1 299 ? -21.573 1.480 11.650 1.00 67.44 299 LYS A C 1
ATOM 2520 O O . LYS A 1 299 ? -21.748 0.385 12.173 1.00 67.44 299 LYS A O 1
ATOM 2525 N N . GLN A 1 300 ? -20.689 2.376 12.086 1.00 61.12 300 GLN A N 1
ATOM 2526 C CA . GLN A 1 300 ? -19.740 2.160 13.183 1.00 61.12 300 GLN A CA 1
ATOM 2527 C C . GLN A 1 300 ? -20.141 2.891 14.472 1.00 61.12 300 GLN A C 1
ATOM 2529 O O . GLN A 1 300 ? -19.710 2.485 15.547 1.00 61.12 300 GLN A O 1
ATOM 2534 N N . ILE A 1 301 ? -20.954 3.947 14.351 1.00 53.31 301 ILE A N 1
ATOM 2535 C CA . ILE A 1 301 ? -21.484 4.797 15.430 1.00 53.31 301 ILE A CA 1
ATOM 2536 C C . ILE A 1 301 ? -23.002 4.646 15.459 1.00 53.31 301 ILE A C 1
ATOM 2538 O O . ILE A 1 301 ? -23.556 4.509 16.569 1.00 53.31 301 ILE A O 1
#

InterPro domains:
  IPR029063 S-adenosyl-L-methionine-dependent methyltransferase superfamily [G3DSA:3.40.50.150] (74-301)
  IPR029063 S-adenosyl-L-methionine-dependent methyltransferase superfamily [SSF53335] (217-299)

Radius of gyration: 23.59 Å; chains: 1; bounding box: 50×58×64 Å